Protein AF-A0A7G9G385-F1 (afdb_monomer_lite)

Foldseek 3Di:
DDDDDDDDDDDDDDDPPDPPPPPPPDDDLPPQQDPLEGHQPDALPDPVVLVDFQLVLLVSLEDDPVNLVVRDLLNLLRSLLRNLLLLLCQQFQHNVLSVVLSCVRYPSLVSLLVDLCSLVSLLVVLLPQDQDQDDDPLDLSNVSNLSSQSSNQVSLVVHDDDPVSVVVSVVSQVVSVVVVCSRCLQVPNDRSHDRPDDDDPPADWDKDWAAWPQRATAIWIFGPDKDHPNRQSSLASSCCSSQVQKDFPETFIPQEFFQCCLIPNVDSPHRIYGPDSDVVNNPWAWPFLDPVLQDASWKKKQADPDPSDIGMWGQHDCPPNWTWTFGRGRRGGGIIHTPSNDSSDPDSVRMIIID

Structure (mmCIF, N/CA/C/O backbone):
data_AF-A0A7G9G385-F1
#
_entry.id   AF-A0A7G9G385-F1
#
loop_
_atom_site.group_PDB
_atom_site.id
_atom_site.type_symbol
_atom_site.label_atom_id
_atom_site.label_alt_id
_atom_site.label_comp_id
_atom_site.label_asym_id
_atom_site.label_entity_id
_atom_site.label_seq_id
_atom_site.pdbx_PDB_ins_code
_atom_site.Cartn_x
_atom_site.Cartn_y
_atom_site.Cartn_z
_atom_site.occupancy
_atom_site.B_iso_or_equiv
_atom_site.auth_seq_id
_atom_site.auth_comp_id
_atom_site.auth_asym_id
_atom_site.auth_atom_id
_atom_site.pdbx_PDB_model_num
ATOM 1 N N . MET A 1 1 ? -73.800 2.340 -41.076 1.00 34.69 1 MET A N 1
ATOM 2 C CA . MET A 1 1 ? -74.394 0.996 -41.271 1.00 34.69 1 MET A CA 1
ATOM 3 C C . MET A 1 1 ? -73.276 -0.034 -41.313 1.00 34.69 1 MET A C 1
ATOM 5 O O . MET A 1 1 ? -72.240 0.240 -41.896 1.00 34.69 1 MET A O 1
ATOM 9 N N . LYS A 1 2 ? -73.489 -1.158 -40.621 1.00 35.22 2 LYS A N 1
ATOM 10 C CA . LYS A 1 2 ? -72.583 -2.298 -40.391 1.00 35.22 2 LYS A CA 1
ATOM 11 C C . LYS A 1 2 ? -71.785 -2.742 -41.632 1.00 35.22 2 LYS A C 1
ATOM 13 O O . LYS A 1 2 ? -72.394 -2.894 -42.687 1.00 35.22 2 LYS A O 1
ATOM 18 N N . LYS A 1 3 ? -70.519 -3.143 -41.447 1.00 31.09 3 LYS A N 1
ATOM 19 C CA . LYS A 1 3 ? -70.090 -4.564 -41.456 1.00 31.09 3 LYS A CA 1
ATOM 20 C C . LYS A 1 3 ? -68.579 -4.721 -41.204 1.00 31.09 3 LYS A C 1
ATOM 22 O O . LYS A 1 3 ? -67.764 -4.018 -41.785 1.00 31.09 3 LYS A O 1
ATOM 27 N N . SER A 1 4 ? -68.272 -5.666 -40.321 1.00 30.62 4 SER A N 1
ATOM 28 C CA . SER A 1 4 ? -66.960 -6.189 -39.927 1.00 30.62 4 SER A CA 1
ATOM 29 C C . SER A 1 4 ? -66.355 -7.149 -40.963 1.00 30.62 4 SER A C 1
ATOM 31 O O . SER A 1 4 ? -67.125 -7.795 -41.671 1.00 30.62 4 SER A O 1
ATOM 33 N N . ALA A 1 5 ? -65.020 -7.308 -40.955 1.00 30.38 5 ALA A N 1
ATOM 34 C CA . ALA A 1 5 ? -64.229 -8.555 -41.126 1.00 30.38 5 ALA A CA 1
ATOM 35 C C . ALA A 1 5 ? -62.736 -8.169 -41.304 1.00 30.38 5 ALA A C 1
ATOM 37 O O . ALA A 1 5 ? -62.425 -7.374 -42.180 1.00 30.38 5 ALA A O 1
ATOM 38 N N . ALA A 1 6 ? -61.844 -8.460 -40.350 1.00 30.14 6 ALA A N 1
ATOM 39 C CA . ALA A 1 6 ? -61.070 -9.702 -40.141 1.00 30.14 6 ALA A CA 1
ATOM 40 C C . ALA A 1 6 ? -59.641 -9.603 -40.744 1.00 30.14 6 ALA A C 1
ATOM 42 O O . ALA A 1 6 ? -59.486 -9.511 -41.952 1.00 30.14 6 ALA A O 1
ATOM 43 N N . VAL A 1 7 ? -58.633 -9.341 -39.897 1.00 30.02 7 VAL A N 1
ATOM 44 C CA . VAL A 1 7 ? -57.547 -10.256 -39.453 1.00 30.02 7 VAL A CA 1
ATOM 45 C C . VAL A 1 7 ? -56.556 -10.660 -40.554 1.00 30.02 7 VAL A C 1
ATOM 47 O O . VAL A 1 7 ? -56.921 -11.411 -41.442 1.00 30.02 7 VAL A O 1
ATOM 50 N N . PHE A 1 8 ? -55.290 -10.245 -40.405 1.00 29.64 8 PHE A N 1
ATOM 51 C CA . PHE A 1 8 ? -54.092 -11.104 -40.477 1.00 29.64 8 PHE A CA 1
ATOM 52 C C . PHE A 1 8 ? -52.878 -10.284 -40.001 1.00 29.64 8 PHE A C 1
ATOM 54 O O . PHE A 1 8 ? -52.274 -9.545 -40.772 1.00 29.64 8 PHE A O 1
ATOM 61 N N . THR A 1 9 ? -52.536 -10.392 -38.714 1.00 32.78 9 THR A N 1
ATOM 62 C CA . THR A 1 9 ? -51.254 -9.895 -38.192 1.00 32.78 9 THR A CA 1
ATOM 63 C C . THR A 1 9 ? -50.363 -11.101 -37.949 1.00 32.78 9 THR A C 1
ATOM 65 O O . THR A 1 9 ? -50.664 -11.956 -37.118 1.00 32.78 9 THR A O 1
ATOM 68 N N . THR A 1 10 ? -49.296 -11.186 -38.733 1.00 33.41 10 THR A N 1
ATOM 69 C CA . THR A 1 10 ? -48.280 -12.233 -38.690 1.00 33.41 10 THR A CA 1
ATOM 70 C C . THR A 1 10 ? -47.559 -12.218 -37.343 1.00 33.41 10 THR A C 1
ATOM 72 O O . THR A 1 10 ? -46.917 -11.234 -36.983 1.00 33.41 10 THR A O 1
ATOM 75 N N . ILE A 1 11 ? -47.668 -13.323 -36.607 1.00 30.94 11 ILE A N 1
ATOM 76 C CA . ILE A 1 11 ? -46.902 -13.604 -35.392 1.00 30.94 11 ILE A CA 1
ATOM 77 C C . ILE A 1 11 ? -45.491 -14.013 -35.831 1.00 30.94 11 ILE A C 1
ATOM 79 O O . ILE A 1 11 ? -45.313 -15.079 -36.417 1.00 30.94 11 ILE A O 1
ATOM 83 N N . ILE A 1 12 ? -44.491 -13.170 -35.565 1.00 35.84 12 ILE A N 1
ATOM 84 C CA . ILE A 1 12 ? -43.082 -13.571 -35.632 1.00 35.84 12 ILE A CA 1
ATOM 85 C C . ILE A 1 12 ? -42.716 -14.152 -34.267 1.00 35.84 12 ILE A C 1
ATOM 87 O O . ILE A 1 12 ? -42.618 -13.448 -33.266 1.00 35.84 12 ILE A O 1
ATOM 91 N N . LEU A 1 13 ? -42.566 -15.472 -34.256 1.00 29.00 13 LEU A N 1
ATOM 92 C CA . LEU A 1 13 ? -42.119 -16.289 -33.140 1.00 29.00 13 LEU A CA 1
ATOM 93 C C . LEU A 1 13 ? -40.591 -16.154 -33.012 1.00 29.00 13 LEU A C 1
ATOM 95 O O . LEU A 1 13 ? -39.845 -16.905 -33.635 1.00 29.00 13 LEU A O 1
ATOM 99 N N . SER A 1 14 ? -40.104 -15.185 -32.239 1.00 37.06 14 SER A N 1
ATOM 100 C CA . SER A 1 14 ? -38.699 -15.164 -31.817 1.00 37.06 14 SER A CA 1
ATOM 101 C C . SER A 1 14 ? -38.548 -16.022 -30.562 1.00 37.06 14 SER A C 1
ATOM 103 O O . SER A 1 14 ? -39.017 -15.644 -29.488 1.00 37.06 14 SER A O 1
ATOM 105 N N . LEU A 1 15 ? -37.911 -17.186 -30.724 1.00 29.67 15 LEU A N 1
ATOM 106 C CA . LEU A 1 15 ? -37.427 -18.031 -29.638 1.00 29.67 15 LEU A CA 1
ATOM 107 C C . LEU A 1 15 ? -36.553 -17.205 -28.683 1.00 29.67 15 LEU A C 1
ATOM 109 O O . LEU A 1 15 ? -35.397 -16.915 -28.982 1.00 29.67 15 LEU A O 1
ATOM 113 N N . VAL A 1 16 ? -37.093 -16.876 -27.513 1.00 34.78 16 VAL A N 1
ATOM 114 C CA . VAL A 1 16 ? -36.288 -16.581 -26.330 1.00 34.78 16 VAL A CA 1
ATOM 115 C C . VAL A 1 16 ? -35.945 -17.938 -25.729 1.00 34.78 16 VAL A C 1
ATOM 117 O O . VAL A 1 16 ? -36.778 -18.574 -25.086 1.00 34.78 16 VAL A O 1
ATOM 120 N N . LEU A 1 17 ? -34.734 -18.424 -26.003 1.00 36.38 17 LEU A N 1
ATOM 121 C CA . LEU A 1 17 ? -34.141 -19.492 -25.209 1.00 36.38 17 LEU A CA 1
ATOM 122 C C . LEU A 1 17 ? -33.913 -18.916 -23.812 1.00 36.38 17 LEU A C 1
ATOM 124 O O . LEU A 1 17 ? -32.964 -18.172 -23.575 1.00 36.38 17 LEU A O 1
ATOM 128 N N . GLY A 1 18 ? -34.852 -19.212 -22.917 1.00 29.25 18 GLY A N 1
ATOM 129 C CA . GLY A 1 18 ? -34.702 -18.960 -21.499 1.00 29.25 18 GLY A CA 1
ATOM 130 C C . GLY A 1 18 ? -33.545 -19.796 -20.976 1.00 29.25 18 GLY A C 1
ATOM 131 O O . GLY A 1 18 ? -33.660 -21.012 -20.851 1.00 29.25 18 GLY A O 1
ATOM 132 N N . PHE A 1 19 ? -32.441 -19.139 -20.639 1.00 33.59 19 PHE A N 1
ATOM 133 C CA . PHE A 1 19 ? -31.643 -19.622 -19.529 1.00 33.59 19 PHE A CA 1
ATOM 134 C C . PHE A 1 19 ? -32.498 -19.415 -18.284 1.00 33.59 19 PHE A C 1
ATOM 136 O O . PHE A 1 19 ? -32.783 -18.284 -17.890 1.00 33.59 19 PHE A O 1
ATOM 143 N N . THR A 1 20 ? -32.953 -20.509 -17.684 1.00 32.62 20 THR A N 1
ATOM 144 C CA . THR A 1 20 ? -33.391 -20.495 -16.294 1.00 32.62 20 THR A CA 1
ATOM 145 C C . THR A 1 20 ? -32.159 -20.189 -15.451 1.00 32.62 20 THR A C 1
ATOM 147 O O . THR A 1 20 ? -31.447 -21.095 -15.023 1.00 32.62 20 THR A O 1
ATOM 150 N N . ALA A 1 21 ? -31.879 -18.903 -15.240 1.00 35.97 21 ALA A N 1
ATOM 151 C CA . ALA A 1 21 ? -31.210 -18.492 -14.023 1.00 35.97 21 ALA A CA 1
ATOM 152 C C . ALA A 1 21 ? -32.151 -18.924 -12.898 1.00 35.97 21 ALA A C 1
ATOM 154 O O . ALA A 1 21 ? -33.270 -18.419 -12.785 1.00 35.97 21 ALA A O 1
ATOM 155 N N . SER A 1 22 ? -31.751 -19.948 -12.148 1.00 35.78 22 SER A N 1
ATOM 156 C CA . SER A 1 22 ? -32.441 -20.295 -10.918 1.00 35.78 22 SER A CA 1
ATOM 157 C C . SER A 1 22 ? -32.255 -19.112 -9.980 1.00 35.78 22 SER A C 1
ATOM 159 O O . SER A 1 22 ? -31.207 -18.962 -9.360 1.00 35.78 22 SER A O 1
ATOM 161 N N . ALA A 1 23 ? -33.256 -18.236 -9.927 1.00 33.41 23 ALA A N 1
ATOM 162 C CA . ALA A 1 23 ? -33.417 -17.307 -8.831 1.00 33.41 23 ALA A CA 1
ATOM 163 C C . ALA A 1 23 ? -33.710 -18.152 -7.590 1.00 33.41 23 ALA A C 1
ATOM 165 O O . ALA A 1 23 ? -34.861 -18.483 -7.306 1.00 33.41 23 ALA A O 1
ATOM 166 N N . ASN A 1 24 ? -32.657 -18.532 -6.868 1.00 34.03 24 ASN A N 1
ATOM 167 C CA . ASN A 1 24 ? -32.801 -18.912 -5.474 1.00 34.03 24 ASN A CA 1
ATOM 168 C C . ASN A 1 24 ? -33.005 -17.616 -4.687 1.00 34.03 24 ASN A C 1
ATOM 170 O O . ASN A 1 24 ? -32.084 -17.049 -4.113 1.00 34.03 24 ASN A O 1
ATOM 174 N N . GLY A 1 25 ? -34.241 -17.121 -4.708 1.00 40.34 25 GLY A N 1
ATOM 175 C CA . GLY A 1 25 ? -34.718 -16.306 -3.609 1.00 40.34 25 GLY A CA 1
ATOM 176 C C . GLY A 1 25 ? -34.859 -17.224 -2.404 1.00 40.34 25 GLY A C 1
ATOM 177 O O . GLY A 1 25 ? -35.783 -18.033 -2.368 1.00 40.34 25 GLY A O 1
ATOM 178 N N . ASN A 1 26 ? -33.937 -17.122 -1.449 1.00 33.56 26 ASN A N 1
ATOM 179 C CA . ASN A 1 26 ? -34.169 -17.595 -0.093 1.00 33.56 26 ASN A CA 1
ATOM 180 C C . ASN A 1 26 ? -33.341 -16.761 0.897 1.00 33.56 26 ASN A C 1
ATOM 182 O O . ASN A 1 26 ? -32.136 -16.930 1.004 1.00 33.56 26 ASN A O 1
ATOM 186 N N . THR A 1 27 ? -34.035 -15.820 1.541 1.00 34.97 27 THR A N 1
ATOM 187 C CA . THR A 1 27 ? -33.937 -15.461 2.967 1.00 34.97 27 THR A CA 1
ATOM 188 C C . THR A 1 27 ? -32.569 -15.552 3.655 1.00 34.97 27 THR A C 1
ATOM 190 O O . THR A 1 27 ? -32.136 -16.651 3.986 1.00 34.97 27 THR A O 1
ATOM 193 N N . GLY A 1 28 ? -32.011 -14.400 4.042 1.00 35.00 28 GLY A N 1
ATOM 194 C CA . GLY A 1 28 ? -31.076 -14.329 5.166 1.00 35.00 28 GLY A CA 1
ATOM 195 C C . GLY A 1 28 ? -30.126 -13.135 5.136 1.00 35.00 28 GLY A C 1
ATOM 196 O O . GLY A 1 28 ? -28.952 -13.324 4.855 1.00 35.00 28 GLY A O 1
ATOM 197 N N . SER A 1 29 ? -30.569 -11.932 5.532 1.00 42.78 29 SER A N 1
ATOM 198 C CA . SER A 1 29 ? -29.600 -10.927 6.020 1.00 42.78 29 SER A CA 1
ATOM 199 C C . SER A 1 29 ? -28.923 -11.381 7.331 1.00 42.78 29 SER A C 1
ATOM 201 O O . SER A 1 29 ? -27.936 -10.796 7.759 1.00 42.78 29 SER A O 1
ATOM 203 N N . CYS A 1 30 ? -29.406 -12.473 7.941 1.00 42.09 30 CYS A N 1
ATOM 204 C CA . CYS A 1 30 ? -28.892 -13.049 9.183 1.00 42.09 30 CYS A CA 1
ATOM 205 C C . CYS A 1 30 ? -27.811 -14.137 9.016 1.00 42.09 30 CYS A C 1
ATOM 207 O O . CYS A 1 30 ? -27.201 -14.485 10.019 1.00 42.09 30 CYS A O 1
ATOM 209 N N . ASP A 1 31 ? -27.552 -14.672 7.814 1.00 57.66 31 ASP A N 1
ATOM 210 C CA . ASP A 1 31 ? -26.610 -15.803 7.646 1.00 57.66 31 ASP A CA 1
ATOM 211 C C . ASP A 1 31 ? -25.142 -15.362 7.461 1.00 57.66 31 ASP A C 1
ATOM 213 O O . ASP A 1 31 ? -24.236 -16.183 7.571 1.00 57.66 31 ASP A O 1
ATOM 217 N N . GLN A 1 32 ? -24.883 -14.073 7.202 1.00 66.31 32 GLN A N 1
ATOM 218 C CA . GLN A 1 32 ? -23.522 -13.533 7.010 1.00 66.31 32 GLN A CA 1
ATOM 219 C C . GLN A 1 32 ? -22.930 -12.865 8.255 1.00 66.31 32 GLN A C 1
ATOM 221 O O . GLN A 1 32 ? -21.788 -12.407 8.230 1.00 66.31 32 GLN A O 1
ATOM 226 N N . ILE A 1 33 ? -23.695 -12.810 9.344 1.00 69.12 33 ILE A N 1
ATOM 227 C CA . ILE A 1 33 ? -23.240 -12.316 10.641 1.00 69.12 33 ILE A CA 1
ATOM 228 C C . ILE A 1 33 ? -23.216 -13.511 11.592 1.00 69.12 33 ILE A C 1
ATOM 230 O O . ILE A 1 33 ? -24.252 -13.937 12.098 1.00 69.12 33 ILE A O 1
ATOM 234 N N . GLU A 1 34 ? -22.027 -14.051 11.843 1.00 68.31 34 GLU A N 1
ATOM 235 C CA . GLU A 1 34 ? -21.819 -15.152 12.785 1.00 68.31 34 GLU A CA 1
ATOM 236 C C . GLU A 1 34 ? -21.007 -14.644 13.982 1.00 68.31 34 GLU A C 1
ATOM 238 O O . GLU A 1 34 ? -19.961 -14.023 13.808 1.00 68.31 34 GLU A O 1
ATOM 243 N N . ASN A 1 35 ? -21.481 -14.893 15.209 1.00 67.25 35 ASN A N 1
ATOM 244 C CA . ASN A 1 35 ? -20.840 -14.422 16.450 1.00 67.25 35 ASN A CA 1
ATOM 245 C C . ASN A 1 35 ? -20.510 -12.914 16.435 1.00 67.25 35 ASN A C 1
ATOM 247 O O . ASN A 1 35 ? -19.400 -12.517 16.782 1.00 67.25 35 ASN A O 1
ATOM 251 N N . ASP A 1 36 ? -21.463 -12.084 15.995 1.00 74.44 36 ASP A N 1
ATOM 252 C CA . ASP A 1 36 ? -21.309 -10.627 15.862 1.00 74.44 36 ASP A CA 1
ATOM 253 C C . ASP A 1 36 ? -20.175 -10.177 14.920 1.00 74.44 36 ASP A C 1
ATOM 255 O O . ASP A 1 36 ? -19.705 -9.040 14.995 1.00 74.44 36 ASP A O 1
ATOM 259 N N . ARG A 1 37 ? -19.758 -11.043 13.992 1.00 84.31 37 ARG A N 1
ATOM 260 C CA . ARG A 1 37 ? -18.743 -10.757 12.978 1.00 84.31 37 ARG A CA 1
ATOM 261 C C . ARG A 1 37 ? -19.313 -10.975 11.587 1.00 84.31 37 ARG A C 1
ATOM 263 O O . ARG A 1 37 ? -19.889 -12.021 11.299 1.00 84.31 37 ARG A O 1
ATOM 270 N N . TYR A 1 38 ? -19.123 -9.988 10.720 1.00 87.31 38 TYR A N 1
ATOM 271 C CA . TYR A 1 38 ? -19.458 -10.138 9.311 1.00 87.31 38 TYR A CA 1
ATOM 272 C C . TYR A 1 38 ? -18.450 -11.062 8.623 1.00 87.31 38 TYR A C 1
ATOM 274 O O . TYR A 1 38 ? -17.238 -10.870 8.753 1.00 87.31 38 TYR A O 1
ATOM 282 N N . SER A 1 39 ? -18.953 -12.048 7.886 1.00 87.06 39 SER A N 1
ATOM 283 C CA . SER A 1 39 ? -18.150 -12.963 7.082 1.00 87.06 39 SER A CA 1
ATOM 284 C C . SER A 1 39 ? -18.253 -12.582 5.608 1.00 87.06 39 SER A C 1
ATOM 286 O O . SER A 1 39 ? -19.340 -12.598 5.033 1.00 87.06 39 SER A O 1
ATOM 288 N N . TYR A 1 40 ? -17.121 -12.238 4.991 1.00 88.56 40 TYR A N 1
ATOM 289 C CA . TYR A 1 40 ? -17.060 -11.987 3.552 1.00 88.56 40 TYR A CA 1
ATOM 290 C C . TYR A 1 40 ? -17.297 -13.282 2.763 1.00 88.56 40 TYR A C 1
ATOM 292 O O . TYR A 1 40 ? -16.935 -14.368 3.214 1.00 88.56 40 TYR A O 1
ATOM 300 N N . GLU A 1 41 ? -17.883 -13.164 1.570 1.00 84.00 41 GLU A N 1
ATOM 301 C CA . GLU A 1 41 ? -18.260 -14.318 0.737 1.00 84.00 41 GLU A CA 1
ATOM 302 C C . GLU A 1 41 ? -17.065 -15.152 0.261 1.00 84.00 41 GLU A C 1
ATOM 304 O O . GLU A 1 41 ? -17.215 -16.341 -0.018 1.00 84.00 41 GLU A O 1
ATOM 309 N N . VAL A 1 42 ? -15.895 -14.523 0.154 1.00 84.31 42 VAL A N 1
ATOM 310 C CA . VAL A 1 42 ? -14.648 -15.143 -0.293 1.00 84.31 42 VAL A CA 1
ATOM 311 C C . VAL A 1 42 ? -13.571 -14.861 0.745 1.00 84.31 42 VAL A C 1
ATOM 313 O O . VAL A 1 42 ? -13.392 -13.719 1.166 1.00 84.31 42 VAL A O 1
ATOM 316 N N . GLY A 1 43 ? -12.847 -15.899 1.148 1.00 83.75 43 GLY A N 1
ATOM 317 C CA . GLY A 1 43 ? -11.668 -15.814 1.997 1.00 83.75 43 GLY A CA 1
ATOM 318 C C . GLY A 1 43 ? -10.366 -15.833 1.195 1.00 83.75 43 GLY A C 1
ATOM 319 O O . GLY A 1 43 ? -10.282 -16.378 0.096 1.00 83.75 43 GLY A O 1
ATOM 320 N N . ILE A 1 44 ? -9.292 -15.310 1.792 1.00 82.25 44 ILE A N 1
ATOM 321 C CA . ILE A 1 44 ? -7.945 -15.298 1.188 1.00 82.25 44 ILE A CA 1
ATOM 322 C C . ILE A 1 44 ? -7.378 -16.700 0.891 1.00 82.25 44 ILE A C 1
ATOM 324 O O . ILE A 1 44 ? -6.420 -16.829 0.132 1.00 82.25 44 ILE A O 1
ATOM 328 N N . SER A 1 45 ? -7.943 -17.740 1.509 1.00 83.19 45 SER A N 1
ATOM 329 C CA . SER A 1 45 ? -7.569 -19.145 1.321 1.00 83.19 45 SER A CA 1
ATOM 330 C C . SER A 1 45 ? -8.351 -19.856 0.217 1.00 83.19 45 SER A C 1
ATOM 332 O O . SER A 1 45 ? -8.036 -21.007 -0.087 1.00 83.19 45 SER A O 1
ATOM 334 N N . ASP A 1 46 ? -9.375 -19.221 -0.352 1.00 87.19 46 ASP A N 1
ATOM 335 C CA . ASP A 1 46 ? -10.239 -19.862 -1.338 1.00 87.19 46 ASP A CA 1
ATOM 336 C C . ASP A 1 46 ? -9.526 -19.992 -2.686 1.00 87.19 46 ASP A C 1
ATOM 338 O O . ASP A 1 46 ? -8.816 -19.089 -3.127 1.00 87.19 46 ASP A O 1
ATOM 342 N N . GLU A 1 47 ? -9.744 -21.100 -3.398 1.00 86.69 47 GLU A N 1
ATOM 343 C CA . GLU A 1 47 ? -9.139 -21.304 -4.724 1.00 86.69 47 GLU A CA 1
ATOM 344 C C . GLU A 1 47 ? -9.554 -20.206 -5.716 1.00 86.69 47 GLU A C 1
ATOM 346 O O . GLU A 1 47 ? -8.745 -19.761 -6.530 1.00 86.69 47 GLU A O 1
ATOM 351 N N . SER A 1 48 ? -10.791 -19.708 -5.607 1.00 87.81 48 SER A N 1
ATOM 352 C CA . SER A 1 48 ? -11.290 -18.593 -6.417 1.00 87.81 48 SER A CA 1
ATOM 353 C C . SER A 1 48 ? -10.486 -17.309 -6.203 1.00 87.81 48 SER A C 1
ATOM 355 O O . SER A 1 48 ? -10.282 -16.560 -7.158 1.00 87.81 48 SER A O 1
ATOM 357 N N . TRP A 1 49 ? -9.957 -17.078 -4.995 1.00 87.69 49 TRP A N 1
ATOM 358 C CA . TRP A 1 49 ? -9.118 -15.919 -4.691 1.00 87.69 49 TRP A CA 1
ATOM 359 C C . TRP A 1 49 ? -7.837 -15.906 -5.526 1.00 87.69 49 TRP A C 1
ATOM 361 O O . TRP A 1 49 ? -7.340 -14.833 -5.865 1.00 87.69 49 TRP A O 1
ATOM 371 N N . MET A 1 50 ? -7.302 -17.077 -5.888 1.00 86.19 50 MET A N 1
ATOM 372 C CA . MET A 1 50 ? -6.072 -17.199 -6.680 1.00 86.19 50 MET A CA 1
ATOM 373 C C . MET A 1 50 ? -6.257 -16.829 -8.155 1.00 86.19 50 MET A C 1
ATOM 375 O O . MET A 1 50 ? -5.299 -16.385 -8.789 1.00 86.19 50 MET A O 1
ATOM 379 N N . GLU A 1 51 ? -7.475 -16.923 -8.678 1.00 87.25 51 GLU A N 1
ATOM 380 C CA . GLU A 1 51 ? -7.768 -16.658 -10.092 1.00 87.25 51 GLU A CA 1
ATOM 381 C C . GLU A 1 51 ? -8.283 -15.232 -10.350 1.00 87.25 51 GLU A C 1
ATOM 383 O O . GLU A 1 51 ? -8.287 -14.776 -11.493 1.00 87.25 51 GLU A O 1
ATOM 388 N N . MET A 1 52 ? -8.685 -14.509 -9.300 1.00 90.81 52 MET A N 1
ATOM 389 C CA . MET A 1 52 ? -9.212 -13.146 -9.405 1.00 90.81 52 MET A CA 1
ATOM 390 C C . MET A 1 52 ? -8.117 -12.094 -9.611 1.00 90.81 52 MET A C 1
ATOM 392 O O . MET A 1 52 ? -7.086 -12.091 -8.931 1.00 90.81 52 MET A O 1
ATOM 396 N N . THR A 1 53 ? -8.400 -11.128 -10.483 1.00 91.56 53 THR A N 1
ATOM 397 C CA . THR A 1 53 ? -7.680 -9.853 -10.594 1.00 91.56 53 THR A CA 1
ATOM 398 C C . THR A 1 53 ? -7.845 -9.004 -9.331 1.00 91.56 53 THR A C 1
ATOM 400 O O . THR A 1 53 ? -8.751 -9.222 -8.528 1.00 91.56 53 THR A O 1
ATOM 403 N N . TYR A 1 54 ? -7.010 -7.975 -9.159 1.00 91.94 54 TYR A N 1
ATOM 404 C CA . TYR A 1 54 ? -7.133 -7.066 -8.015 1.00 91.94 54 TYR A CA 1
ATOM 405 C C . TYR A 1 54 ? -8.533 -6.429 -7.918 1.00 91.94 54 TYR A C 1
ATOM 407 O O . TYR A 1 54 ? -9.127 -6.395 -6.845 1.00 91.94 54 TYR A O 1
ATOM 415 N N . THR A 1 55 ? -9.090 -5.971 -9.043 1.00 91.31 55 THR A N 1
ATOM 416 C CA . THR A 1 55 ? -10.410 -5.323 -9.070 1.00 91.31 55 THR A CA 1
ATOM 417 C C . THR A 1 55 ? -11.543 -6.290 -8.719 1.00 91.31 55 THR A C 1
ATOM 419 O O . THR A 1 55 ? -12.423 -5.913 -7.953 1.00 91.31 55 THR A O 1
ATOM 422 N N . GLU A 1 56 ? -11.500 -7.535 -9.207 1.00 92.81 56 GLU A N 1
ATOM 423 C CA . GLU A 1 56 ? -12.494 -8.566 -8.858 1.00 92.81 56 GLU A CA 1
ATOM 424 C C . GLU A 1 56 ? -12.448 -8.911 -7.364 1.00 92.81 56 GLU A C 1
ATOM 426 O O . GLU A 1 56 ? -13.491 -9.069 -6.735 1.00 92.81 56 GLU A O 1
ATOM 431 N N . LYS A 1 57 ? -11.251 -8.953 -6.764 1.00 92.88 57 LYS A N 1
ATOM 432 C CA . LYS A 1 57 ? -11.101 -9.163 -5.318 1.00 92.88 57 LYS A CA 1
ATOM 433 C C . LYS A 1 57 ? -11.689 -8.017 -4.494 1.00 92.88 57 LYS A C 1
ATOM 435 O O . LYS A 1 57 ? -12.326 -8.266 -3.476 1.00 92.88 57 LYS A O 1
ATOM 440 N N . VAL A 1 58 ? -11.484 -6.768 -4.919 1.00 93.06 58 VAL A N 1
ATOM 441 C CA . VAL A 1 58 ? -12.091 -5.594 -4.265 1.00 93.06 58 VAL A CA 1
ATOM 442 C C . VAL A 1 58 ? -13.620 -5.644 -4.367 1.00 93.06 58 VAL A C 1
ATOM 444 O O . VAL A 1 58 ? -14.313 -5.355 -3.393 1.00 93.06 58 VAL A O 1
ATOM 447 N N . GLU A 1 59 ? -14.155 -6.046 -5.520 1.00 92.81 59 GLU A N 1
ATOM 448 C CA . GLU A 1 59 ? -15.599 -6.203 -5.720 1.00 92.81 59 GLU A CA 1
ATOM 449 C C . GLU A 1 59 ? -16.183 -7.312 -4.832 1.00 92.81 59 GLU A C 1
ATOM 451 O O . GLU A 1 59 ? -17.189 -7.080 -4.166 1.00 92.81 59 GLU A O 1
ATOM 456 N N . ALA A 1 60 ? -15.509 -8.463 -4.723 1.00 92.25 60 ALA A N 1
ATOM 457 C CA . ALA A 1 60 ? -15.921 -9.577 -3.860 1.00 92.25 60 ALA A CA 1
ATOM 458 C C . ALA A 1 60 ? -15.967 -9.221 -2.359 1.00 92.25 60 ALA A C 1
ATOM 460 O O . ALA A 1 60 ? -16.670 -9.867 -1.587 1.00 92.25 60 ALA A O 1
ATOM 461 N N . TYR A 1 61 ? -15.234 -8.185 -1.943 1.00 93.31 61 TYR A N 1
ATOM 462 C CA . TYR A 1 61 ? -15.234 -7.670 -0.571 1.00 93.31 61 TYR A CA 1
ATOM 463 C C . TYR A 1 61 ? -16.156 -6.454 -0.373 1.00 93.31 61 TYR A C 1
ATOM 465 O O . TYR A 1 61 ? -16.103 -5.790 0.664 1.00 93.31 61 TYR A O 1
ATOM 473 N N . SER A 1 62 ? -17.018 -6.141 -1.343 1.00 93.25 62 SER A N 1
ATOM 474 C CA . SER A 1 62 ? -18.036 -5.102 -1.183 1.00 93.25 62 SER A CA 1
ATOM 475 C C . SER A 1 62 ? -19.271 -5.653 -0.471 1.00 93.25 62 SER A C 1
ATOM 477 O O . SER A 1 62 ? -19.920 -6.578 -0.944 1.00 93.25 62 SER A O 1
ATOM 479 N N . ILE A 1 63 ? -19.637 -5.042 0.654 1.00 94.12 63 ILE A N 1
ATOM 480 C CA . ILE A 1 63 ? -20.844 -5.393 1.420 1.00 94.12 63 ILE A CA 1
ATOM 481 C C . ILE A 1 63 ? -22.079 -4.727 0.788 1.00 94.12 63 ILE A C 1
ATOM 483 O O . ILE A 1 63 ? -22.009 -3.574 0.360 1.00 94.12 63 ILE A O 1
ATOM 487 N N . SER A 1 64 ? -23.224 -5.405 0.707 1.00 94.19 64 SER A N 1
ATOM 488 C CA . SER A 1 64 ? -24.439 -4.763 0.181 1.00 94.19 64 SER A CA 1
ATOM 489 C C . SER A 1 64 ? -24.868 -3.568 1.052 1.00 94.19 64 SER A C 1
ATOM 491 O O . SER A 1 64 ? -24.643 -3.557 2.261 1.00 94.19 64 SER A O 1
ATOM 493 N N . GLN A 1 65 ? -25.498 -2.552 0.449 1.00 93.62 65 GLN A N 1
ATOM 494 C CA . GLN A 1 65 ? -25.918 -1.354 1.192 1.00 93.62 65 GLN A CA 1
ATOM 495 C C . GLN A 1 65 ? -26.925 -1.685 2.306 1.00 93.62 65 GLN A C 1
ATOM 497 O O . GLN A 1 65 ? -26.834 -1.111 3.383 1.00 93.62 65 GLN A O 1
ATOM 502 N N . GLU A 1 66 ? -27.837 -2.632 2.060 1.00 92.50 66 GLU A N 1
ATOM 503 C CA . GLU A 1 66 ? -28.812 -3.109 3.052 1.00 92.50 66 GLU A CA 1
ATOM 504 C C . GLU A 1 66 ? -28.106 -3.681 4.290 1.00 92.50 66 GLU A C 1
ATOM 506 O O . GLU A 1 66 ? -28.407 -3.288 5.411 1.00 92.50 66 GLU A O 1
ATOM 511 N N . ILE A 1 67 ? -27.088 -4.525 4.092 1.00 93.38 67 ILE A N 1
ATOM 512 C CA . ILE A 1 67 ? -26.319 -5.096 5.204 1.00 93.38 67 ILE A CA 1
ATOM 513 C C . ILE A 1 67 ? -25.490 -4.015 5.916 1.00 93.38 67 ILE A C 1
ATOM 515 O O . ILE A 1 67 ? -25.461 -3.984 7.142 1.00 93.38 67 ILE A O 1
ATOM 519 N N . LEU A 1 68 ? -24.835 -3.108 5.178 1.00 93.88 68 LEU A N 1
ATOM 520 C CA . LEU A 1 68 ? -24.034 -2.025 5.771 1.00 93.88 68 LEU A CA 1
ATOM 521 C C . LEU A 1 68 ? -24.845 -1.120 6.706 1.00 93.88 68 LEU A C 1
ATOM 523 O O . LEU A 1 68 ? -24.308 -0.651 7.713 1.00 93.88 68 LEU A O 1
ATOM 527 N N . GLU A 1 69 ? -26.104 -0.852 6.362 1.00 91.06 69 GLU A N 1
ATOM 528 C CA . GLU A 1 69 ? -27.017 -0.038 7.170 1.00 91.06 69 GLU A CA 1
ATOM 529 C C . GLU A 1 69 ? -27.494 -0.782 8.426 1.00 91.06 69 GLU A C 1
ATOM 531 O O . GLU A 1 69 ? -27.634 -0.160 9.480 1.00 91.06 69 GLU A O 1
ATOM 536 N N . ASP A 1 70 ? -27.659 -2.105 8.342 1.00 91.94 70 ASP A N 1
ATOM 537 C CA . ASP A 1 70 ? -28.108 -2.954 9.453 1.00 91.94 70 ASP A CA 1
ATOM 538 C C . ASP A 1 70 ? -26.984 -3.343 10.434 1.00 91.94 70 ASP A C 1
ATOM 540 O O . ASP A 1 70 ? -27.255 -3.680 11.590 1.00 91.94 70 ASP A O 1
ATOM 544 N N . MET A 1 71 ? -25.717 -3.292 10.011 1.00 94.81 71 MET A N 1
ATOM 545 C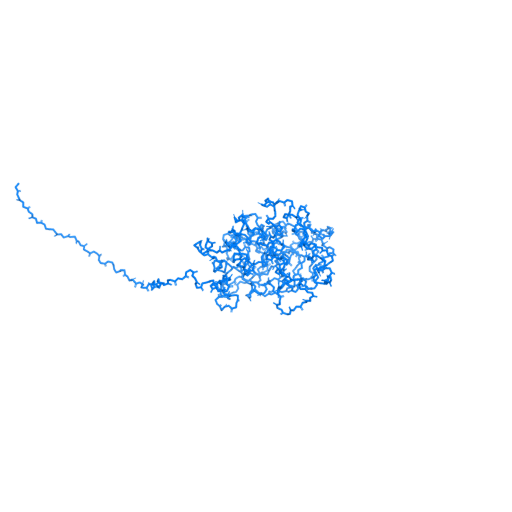 CA . MET A 1 71 ? -24.576 -3.630 10.869 1.00 94.81 71 MET A CA 1
ATOM 546 C C . MET A 1 71 ? -24.462 -2.687 12.074 1.00 94.81 71 MET A C 1
ATOM 548 O O . MET A 1 71 ? -24.614 -1.469 11.960 1.00 94.81 71 MET A O 1
ATOM 552 N N . THR A 1 72 ? -24.071 -3.209 13.235 1.00 95.56 72 THR A N 1
ATOM 553 C CA . THR A 1 72 ? -23.609 -2.372 14.353 1.00 95.56 72 THR A CA 1
ATOM 554 C C . THR A 1 72 ? -22.268 -1.718 14.017 1.00 95.56 72 THR A C 1
ATOM 556 O O . THR A 1 72 ? -21.535 -2.165 13.133 1.00 95.56 72 THR A O 1
ATOM 559 N N . THR A 1 73 ? -21.913 -0.636 14.712 1.00 96.94 73 THR A N 1
ATOM 560 C CA . THR A 1 73 ? -20.634 0.047 14.459 1.00 96.94 73 THR A CA 1
ATOM 561 C C . THR A 1 73 ? -19.454 -0.860 14.818 1.00 96.94 73 THR A C 1
ATOM 563 O O . THR A 1 73 ? -18.441 -0.852 14.127 1.00 96.94 73 THR A O 1
ATOM 566 N N . GLN A 1 74 ? -19.614 -1.723 15.825 1.00 96.00 74 GLN A N 1
ATOM 567 C CA . GLN A 1 74 ? -18.642 -2.749 16.209 1.00 96.00 74 GLN A CA 1
ATOM 568 C C . GLN A 1 74 ? -18.450 -3.790 15.101 1.00 96.00 74 GLN A C 1
ATOM 570 O O . GLN A 1 74 ? -17.315 -4.081 14.724 1.00 96.00 74 GLN A O 1
ATOM 575 N N . GLN A 1 75 ? -19.547 -4.302 14.530 1.00 95.56 75 GLN A N 1
ATOM 576 C CA . GLN A 1 75 ? -19.499 -5.208 13.376 1.00 95.56 75 GLN A CA 1
ATOM 577 C C . GLN A 1 75 ? -18.790 -4.551 12.190 1.00 95.56 75 GLN A C 1
ATOM 579 O O . GLN A 1 75 ? -18.016 -5.200 11.489 1.00 95.56 75 GLN A O 1
ATOM 584 N N . LEU A 1 76 ? -19.021 -3.253 11.982 1.00 96.44 76 LEU A N 1
ATOM 585 C CA . LEU A 1 76 ? -18.409 -2.500 10.896 1.00 96.44 76 LEU A CA 1
ATOM 586 C C . LEU A 1 76 ? -16.905 -2.293 11.100 1.00 96.44 76 LEU A C 1
ATOM 588 O O . LEU A 1 76 ? -16.138 -2.499 10.161 1.00 96.44 76 LEU A O 1
ATOM 592 N N . VAL A 1 77 ? -16.466 -1.960 12.319 1.00 97.44 77 VAL A N 1
ATOM 593 C CA . VAL A 1 77 ? -15.035 -1.903 12.665 1.00 97.44 77 VAL A CA 1
ATOM 594 C C . VAL A 1 77 ? -14.378 -3.261 12.432 1.00 97.44 77 VAL A C 1
ATOM 596 O O . VAL A 1 77 ? -13.328 -3.326 11.796 1.00 97.44 77 VAL A O 1
ATOM 599 N N . GLN A 1 78 ? -15.011 -4.354 12.865 1.00 95.31 78 GLN A N 1
ATOM 600 C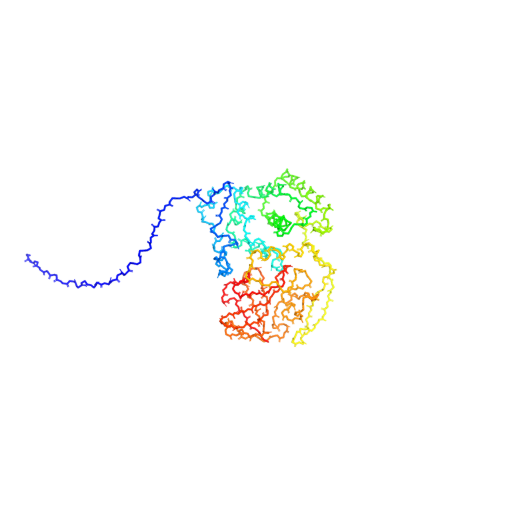 CA . GLN A 1 78 ? -14.488 -5.700 12.637 1.00 95.31 78 GLN A CA 1
ATOM 601 C C . GLN A 1 78 ? -14.370 -6.014 11.137 1.00 95.31 78 GLN A C 1
ATOM 603 O O . GLN A 1 78 ? -13.322 -6.477 10.693 1.00 95.31 78 GLN A O 1
ATOM 608 N N . ALA A 1 79 ? -15.394 -5.689 10.341 1.00 95.62 79 ALA A N 1
ATOM 609 C CA . ALA A 1 79 ? -15.364 -5.876 8.892 1.00 95.62 79 ALA A CA 1
ATOM 610 C C . ALA A 1 79 ? -14.240 -5.069 8.219 1.00 95.62 79 ALA A C 1
ATOM 612 O O . ALA A 1 79 ? -13.582 -5.582 7.313 1.00 95.62 79 ALA A O 1
ATOM 613 N N . VAL A 1 80 ? -13.974 -3.839 8.677 1.00 97.00 80 VAL A N 1
ATOM 614 C CA . VAL A 1 80 ? -12.826 -3.036 8.222 1.00 97.00 80 VAL A CA 1
ATOM 615 C C . VAL A 1 80 ? -11.504 -3.713 8.591 1.00 97.00 80 VAL A C 1
ATOM 617 O O . VAL A 1 80 ? -10.635 -3.844 7.734 1.00 97.00 80 VAL A O 1
ATOM 620 N N . MET A 1 81 ? -11.357 -4.190 9.829 1.00 95.75 81 MET A N 1
ATOM 621 C CA . MET A 1 81 ? -10.131 -4.843 10.319 1.00 95.75 81 MET A CA 1
ATOM 622 C C . MET A 1 81 ? -9.883 -6.246 9.736 1.00 95.75 81 MET A C 1
ATOM 624 O O . MET A 1 81 ? -8.773 -6.784 9.838 1.00 95.75 81 MET A O 1
ATOM 628 N N . ASP A 1 82 ? -10.905 -6.823 9.107 1.00 93.19 82 ASP A N 1
ATOM 629 C CA . ASP A 1 82 ? -10.850 -8.081 8.360 1.00 93.19 82 ASP A CA 1
ATOM 630 C C . ASP A 1 82 ? -10.688 -7.894 6.853 1.00 93.19 82 ASP A C 1
ATOM 632 O O . ASP A 1 82 ? -10.506 -8.873 6.128 1.00 93.19 82 ASP A O 1
ATOM 636 N N . TYR A 1 83 ? -10.714 -6.651 6.372 1.00 94.50 83 TYR A N 1
ATOM 637 C CA . TYR A 1 83 ? -10.493 -6.352 4.968 1.00 94.50 83 TYR A CA 1
ATOM 638 C C . TYR A 1 83 ? -9.049 -6.735 4.571 1.00 94.50 83 TYR A C 1
ATOM 640 O O . TYR A 1 83 ? -8.087 -6.172 5.102 1.00 94.50 83 TYR A O 1
ATOM 648 N N . PRO A 1 84 ? -8.847 -7.679 3.632 1.00 91.75 84 PRO A N 1
ATOM 649 C CA . PRO A 1 84 ? -7.537 -8.277 3.362 1.00 91.75 84 PRO A CA 1
ATOM 650 C C . PRO A 1 84 ? -6.549 -7.279 2.759 1.00 91.75 84 PRO A C 1
ATOM 652 O O . PRO A 1 84 ? -5.340 -7.440 2.898 1.00 91.75 84 PRO A O 1
ATOM 655 N N . PHE A 1 85 ? -7.051 -6.219 2.122 1.00 93.88 85 PHE A N 1
ATOM 656 C CA . PHE A 1 85 ? -6.233 -5.176 1.513 1.00 93.88 85 PHE A CA 1
ATOM 657 C C . PHE A 1 85 ? -5.961 -3.991 2.442 1.00 93.88 85 PHE A C 1
ATOM 659 O O . PHE A 1 85 ? -5.584 -2.928 1.960 1.00 93.88 85 PHE A O 1
ATOM 666 N N . LEU A 1 86 ? -6.085 -4.141 3.768 1.00 93.31 86 LEU A N 1
ATOM 667 C CA . LEU A 1 86 ? -5.526 -3.136 4.686 1.00 93.31 86 LEU A CA 1
ATOM 668 C C . LEU A 1 86 ? -4.014 -2.950 4.490 1.00 93.31 86 LEU A C 1
ATOM 670 O O . LEU A 1 86 ? -3.511 -1.855 4.717 1.00 93.31 86 LEU A O 1
ATOM 674 N N . VAL A 1 87 ? -3.304 -3.963 3.978 1.00 92.88 87 VAL A N 1
ATOM 675 C CA . VAL A 1 87 ? -1.899 -3.813 3.567 1.00 92.88 87 VAL A CA 1
ATOM 676 C C . VAL A 1 87 ? -1.696 -2.725 2.515 1.00 92.88 87 VAL A C 1
ATOM 678 O O . VAL A 1 87 ? -0.638 -2.110 2.475 1.00 92.88 87 VAL A O 1
ATOM 681 N N . ASP A 1 88 ? -2.714 -2.375 1.727 1.00 94.69 88 ASP A N 1
ATOM 682 C CA . ASP A 1 88 ? -2.607 -1.282 0.760 1.00 94.69 88 ASP A CA 1
ATOM 683 C C . ASP A 1 88 ? -2.387 0.084 1.431 1.00 94.69 88 ASP A C 1
ATOM 685 O O . ASP A 1 88 ? -1.901 0.997 0.768 1.00 94.69 88 ASP A O 1
ATOM 689 N N . LEU A 1 89 ? -2.625 0.227 2.744 1.00 90.69 89 LEU A N 1
ATOM 690 C CA . LEU A 1 89 ? -2.230 1.417 3.510 1.00 90.69 89 LEU A CA 1
ATOM 691 C C . LEU A 1 89 ? -0.728 1.730 3.377 1.00 90.69 89 LEU A C 1
ATOM 693 O O . LEU A 1 89 ? -0.335 2.893 3.465 1.00 90.69 89 LEU A O 1
ATOM 697 N N . THR A 1 90 ? 0.108 0.714 3.141 1.00 89.12 90 THR A N 1
ATOM 698 C CA . THR A 1 90 ? 1.577 0.819 3.123 1.00 89.12 90 THR A CA 1
ATOM 699 C C . THR A 1 90 ? 2.193 0.575 1.739 1.00 89.12 90 THR A C 1
ATOM 701 O O . THR A 1 90 ? 3.398 0.761 1.536 1.00 89.12 90 THR A O 1
ATOM 704 N N . LEU A 1 91 ? 1.386 0.217 0.734 1.00 91.81 91 LEU A N 1
ATOM 705 C CA . LEU A 1 91 ? 1.864 -0.053 -0.631 1.00 91.81 91 LEU A CA 1
ATOM 706 C C . LEU A 1 91 ? 1.958 1.197 -1.518 1.00 91.81 91 LEU A C 1
ATOM 708 O O . LEU A 1 91 ? 2.409 1.085 -2.663 1.00 91.81 91 LEU A O 1
ATOM 712 N N . PHE A 1 92 ? 1.588 2.369 -0.991 1.00 89.00 92 PHE A N 1
ATOM 713 C CA . PHE A 1 92 ? 1.595 3.648 -1.704 1.00 89.00 92 PHE A CA 1
ATOM 714 C C . PHE A 1 92 ? 2.810 4.531 -1.377 1.00 89.00 92 PHE A C 1
ATOM 716 O O . PHE A 1 92 ? 3.618 4.175 -0.518 1.00 89.00 92 PHE A O 1
ATOM 723 N N . ASN A 1 93 ? 3.014 5.653 -2.093 1.00 77.38 93 ASN A N 1
ATOM 724 C CA . ASN A 1 93 ? 4.194 6.497 -1.834 1.00 77.38 93 ASN A CA 1
ATOM 725 C C . ASN A 1 93 ? 4.086 7.209 -0.484 1.00 77.38 93 ASN A C 1
ATOM 727 O O . ASN A 1 93 ? 5.112 7.500 0.132 1.00 77.38 93 ASN A O 1
ATOM 731 N N . THR A 1 94 ? 2.861 7.510 -0.053 1.00 79.50 94 THR A N 1
ATOM 732 C CA . THR A 1 94 ? 2.573 8.085 1.260 1.00 79.50 94 THR A CA 1
ATOM 733 C C . THR A 1 94 ? 1.426 7.338 1.937 1.00 79.50 94 THR A C 1
ATOM 735 O O . THR A 1 94 ? 0.626 6.672 1.276 1.00 79.50 94 THR A O 1
ATOM 738 N N . LEU A 1 95 ? 1.346 7.451 3.265 1.00 80.50 95 LEU A N 1
ATOM 739 C CA . LEU A 1 95 ? 0.264 6.846 4.046 1.00 80.50 95 LEU A CA 1
ATOM 740 C C . LEU A 1 95 ? -1.090 7.477 3.714 1.00 80.50 95 LEU A C 1
ATOM 742 O O . LEU A 1 95 ? -2.102 6.786 3.721 1.00 80.50 95 LEU A O 1
ATOM 746 N N . GLU A 1 96 ? -1.117 8.768 3.377 1.00 83.69 96 GLU A N 1
ATOM 747 C CA . GLU A 1 96 ? -2.334 9.462 2.954 1.00 83.69 96 GLU A CA 1
ATOM 748 C C . GLU A 1 96 ? -2.854 8.911 1.617 1.00 83.69 96 GLU A C 1
ATOM 750 O O . GLU A 1 96 ? -4.056 8.696 1.468 1.00 83.69 96 GLU A O 1
ATOM 755 N N . GLU A 1 97 ? -1.959 8.635 0.657 1.00 85.88 97 GLU A N 1
ATOM 756 C CA . GLU A 1 97 ? -2.317 7.956 -0.596 1.00 85.88 97 GLU A CA 1
ATOM 757 C C . GLU A 1 97 ? -2.848 6.541 -0.320 1.00 85.88 97 GLU A C 1
ATOM 759 O O . GLU A 1 97 ? -3.889 6.163 -0.856 1.00 85.88 97 GLU A O 1
ATOM 764 N N . GLY A 1 98 ? -2.183 5.776 0.551 1.00 89.69 98 GLY A N 1
ATOM 765 C CA . GLY A 1 98 ? -2.622 4.430 0.930 1.00 89.69 98 GLY A CA 1
ATOM 766 C C . GLY A 1 98 ? -3.997 4.429 1.602 1.00 89.69 98 GLY A C 1
ATOM 767 O O . GLY A 1 98 ? -4.887 3.680 1.199 1.00 89.69 98 GLY A O 1
ATOM 768 N N . TYR A 1 99 ? -4.215 5.324 2.569 1.00 91.25 99 TYR A N 1
ATOM 769 C CA . TYR A 1 99 ? -5.505 5.499 3.238 1.00 91.25 99 TYR A CA 1
ATOM 770 C C . TYR A 1 99 ? -6.613 5.861 2.257 1.00 91.25 99 TYR A C 1
ATOM 772 O O . TYR A 1 99 ? -7.668 5.228 2.239 1.00 91.25 99 TYR A O 1
ATOM 780 N N . ALA A 1 100 ? -6.373 6.859 1.406 1.00 91.75 100 ALA A N 1
ATOM 781 C CA . ALA A 1 100 ? -7.365 7.298 0.439 1.00 91.75 100 ALA A CA 1
ATOM 782 C C . ALA A 1 100 ? -7.686 6.202 -0.597 1.00 91.75 100 ALA A C 1
ATOM 784 O O . ALA A 1 100 ? -8.838 6.083 -1.021 1.00 91.75 100 ALA A O 1
ATOM 785 N N . HIS A 1 101 ? -6.715 5.354 -0.952 1.00 93.31 101 HIS A N 1
ATOM 786 C CA . HIS A 1 101 ? -6.947 4.184 -1.797 1.00 93.31 101 HIS A CA 1
ATOM 787 C C . HIS A 1 101 ? -7.809 3.131 -1.088 1.00 93.31 101 HIS A C 1
ATOM 789 O O . HIS A 1 101 ? -8.848 2.744 -1.624 1.00 93.31 101 HIS A O 1
ATOM 795 N N . VAL A 1 102 ? -7.462 2.738 0.140 1.00 95.56 102 VAL A N 1
ATOM 796 C CA . VAL A 1 102 ? -8.247 1.769 0.930 1.00 95.56 102 VAL A CA 1
ATOM 797 C C . VAL A 1 102 ? -9.670 2.273 1.173 1.00 95.56 102 VAL A C 1
ATOM 799 O O . VAL A 1 102 ? -10.624 1.519 0.983 1.00 95.56 102 VAL A O 1
ATOM 802 N N . LEU A 1 103 ? -9.841 3.560 1.489 1.00 95.38 103 LEU A N 1
ATOM 803 C CA . LEU A 1 103 ? -11.146 4.212 1.605 1.00 95.38 103 LEU A CA 1
ATOM 804 C C . LEU A 1 103 ? -11.937 4.152 0.289 1.00 95.38 103 LEU A C 1
ATOM 806 O O . LEU A 1 103 ? -13.154 3.969 0.303 1.00 95.38 103 LEU A O 1
ATOM 810 N N . SER A 1 104 ? -11.276 4.262 -0.866 1.00 93.81 104 SER A N 1
ATOM 811 C CA . SER A 1 104 ? -11.938 4.135 -2.171 1.00 93.81 104 SER A CA 1
ATOM 812 C C . SER A 1 104 ? -12.385 2.701 -2.489 1.00 93.81 104 SER A C 1
ATOM 814 O O . SER A 1 104 ? -13.402 2.510 -3.157 1.00 93.81 104 SER A O 1
ATOM 816 N N . CYS A 1 105 ? -11.701 1.691 -1.947 1.00 94.06 105 CYS A N 1
ATOM 817 C CA . CYS A 1 105 ? -11.993 0.279 -2.201 1.00 94.06 105 CYS A CA 1
ATOM 818 C C . CYS A 1 105 ? -12.965 -0.331 -1.176 1.00 94.06 105 CYS A C 1
ATOM 820 O O . CYS A 1 105 ? -13.907 -1.010 -1.568 1.00 94.06 105 CYS A O 1
ATOM 822 N N . SER A 1 106 ? -12.818 -0.028 0.115 1.00 96.75 106 SER A N 1
ATOM 823 C CA . SER A 1 106 ? -13.641 -0.599 1.189 1.00 96.75 106 SER A CA 1
ATOM 824 C C . SER A 1 106 ? -14.897 0.234 1.452 1.00 96.75 106 SER A C 1
ATOM 826 O O . SER A 1 106 ? -14.833 1.345 1.987 1.00 96.75 106 SER A O 1
ATOM 828 N N . ASN A 1 107 ? -16.072 -0.298 1.101 1.00 96.88 107 ASN A N 1
ATOM 829 C CA . ASN A 1 107 ? -17.338 0.353 1.442 1.00 96.88 107 ASN A CA 1
ATOM 830 C C . ASN A 1 107 ? -17.656 0.300 2.941 1.00 96.88 107 ASN A C 1
ATOM 832 O O . ASN A 1 107 ? -18.275 1.237 3.439 1.00 96.88 107 ASN A O 1
ATOM 836 N N . ALA A 1 108 ? -17.148 -0.707 3.656 1.00 97.31 108 ALA A N 1
ATOM 837 C CA . ALA A 1 108 ? -17.207 -0.775 5.110 1.00 97.31 108 ALA A CA 1
ATOM 838 C C . ALA A 1 108 ? -16.484 0.414 5.768 1.00 97.31 108 ALA A C 1
ATOM 840 O O . ALA A 1 108 ? -17.060 1.087 6.621 1.00 97.31 108 ALA A O 1
ATOM 841 N N . LEU A 1 109 ? -15.264 0.745 5.318 1.00 97.69 109 LEU A N 1
ATOM 842 C CA . LEU A 1 109 ? -14.517 1.892 5.854 1.00 97.69 109 LEU A CA 1
ATOM 843 C C . LEU A 1 109 ? -15.213 3.220 5.533 1.00 97.69 109 LEU A C 1
ATOM 845 O O . LEU A 1 109 ? -15.305 4.095 6.392 1.00 97.69 109 LEU A O 1
ATOM 849 N N . ARG A 1 110 ? -15.762 3.362 4.319 1.00 97.25 110 ARG A N 1
ATOM 850 C CA . ARG A 1 110 ? -16.555 4.552 3.965 1.00 97.25 110 ARG A CA 1
ATOM 851 C C . ARG A 1 110 ? -17.786 4.706 4.837 1.00 97.25 110 ARG A C 1
ATOM 853 O O . ARG A 1 110 ? -18.144 5.832 5.159 1.00 97.25 110 ARG A O 1
ATOM 860 N N . GLU A 1 111 ? -18.461 3.611 5.159 1.00 97.56 111 GLU A N 1
ATOM 861 C CA . GLU A 1 111 ? -19.617 3.658 6.044 1.00 97.56 111 GLU A CA 1
ATOM 862 C C . GLU A 1 111 ? -19.194 3.991 7.479 1.00 97.56 111 GLU A C 1
ATOM 864 O O . GLU A 1 111 ? -19.827 4.828 8.118 1.00 97.56 111 GLU A O 1
ATOM 869 N N . LEU A 1 112 ? -18.062 3.455 7.947 1.00 97.38 112 LEU A N 1
ATOM 870 C CA . LEU A 1 112 ? -17.531 3.737 9.280 1.00 97.38 112 LEU A CA 1
ATOM 871 C C . LEU A 1 112 ? -17.219 5.227 9.468 1.00 97.38 112 LEU A C 1
ATOM 873 O O . LEU A 1 112 ? -17.578 5.792 10.497 1.00 97.38 112 LEU A O 1
ATOM 877 N N . GLU A 1 113 ? -16.621 5.886 8.466 1.00 95.62 113 GLU A N 1
ATOM 878 C CA . GLU A 1 113 ? -16.345 7.332 8.516 1.00 95.62 113 GLU A CA 1
ATOM 879 C C . GLU A 1 113 ? -17.608 8.203 8.577 1.00 95.62 113 GLU A C 1
ATOM 881 O O . GLU A 1 113 ? -17.543 9.339 9.047 1.00 95.62 113 GLU A O 1
ATOM 886 N N . LYS A 1 114 ? -18.757 7.706 8.100 1.00 94.62 114 LYS A N 1
ATOM 887 C CA . LYS A 1 114 ? -20.026 8.449 8.165 1.00 94.62 114 LYS A CA 1
ATOM 888 C C . LYS A 1 114 ? -20.700 8.335 9.527 1.00 94.62 114 LYS A C 1
ATOM 890 O O . LYS A 1 114 ? -21.503 9.202 9.876 1.00 94.62 114 LYS A O 1
ATOM 895 N N . ARG A 1 115 ? -20.428 7.262 10.274 1.00 95.38 115 ARG A N 1
ATOM 896 C CA . ARG A 1 115 ? -21.077 6.999 11.559 1.00 95.38 115 ARG A CA 1
ATOM 897 C C . ARG A 1 115 ? -20.542 7.937 12.629 1.00 95.38 115 ARG A C 1
ATOM 899 O O . ARG A 1 115 ? -19.339 8.030 12.854 1.00 95.38 115 ARG A O 1
ATOM 906 N N . THR A 1 116 ? -21.450 8.609 13.335 1.00 93.25 116 THR A N 1
ATOM 907 C CA . THR A 1 116 ? -21.095 9.583 14.379 1.00 93.25 116 THR A CA 1
ATOM 908 C C . THR A 1 116 ? -20.338 8.961 15.553 1.00 93.25 116 THR A C 1
ATOM 910 O O . THR A 1 116 ? -19.566 9.647 16.215 1.00 93.25 116 THR A O 1
ATOM 913 N N . ASP A 1 117 ? -20.559 7.673 15.818 1.00 94.81 117 ASP A N 1
ATOM 914 C CA . ASP A 1 117 ? -19.865 6.864 16.823 1.00 94.81 117 ASP A CA 1
ATOM 915 C C . ASP A 1 117 ? -18.664 6.086 16.251 1.00 94.81 117 ASP A C 1
ATOM 917 O O . ASP A 1 117 ? -17.863 5.567 17.025 1.00 94.81 117 ASP A O 1
ATOM 921 N N . GLY A 1 118 ? -18.477 6.068 14.924 1.00 95.75 118 GLY A N 1
ATOM 922 C CA . GLY A 1 118 ? -17.480 5.245 14.229 1.00 95.75 118 GLY A CA 1
ATOM 923 C C . GLY A 1 118 ? -16.051 5.427 14.736 1.00 95.75 118 GLY A C 1
ATOM 924 O O . GLY A 1 118 ? -15.356 4.450 15.007 1.00 95.75 118 GLY A O 1
ATOM 925 N N . PHE A 1 119 ? -15.626 6.676 14.934 1.00 94.81 119 PHE A N 1
ATOM 926 C CA . PHE A 1 119 ? -14.290 6.980 15.453 1.00 94.81 119 PHE A CA 1
ATOM 927 C C . PHE A 1 119 ? -14.070 6.454 16.875 1.00 94.81 119 PHE A C 1
ATOM 929 O O . PHE A 1 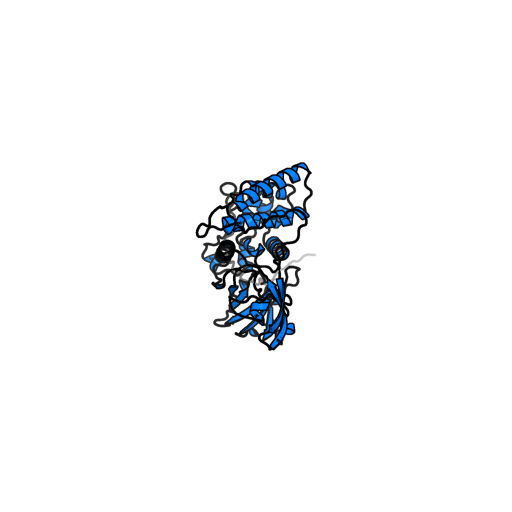119 ? -13.041 5.845 17.156 1.00 94.81 119 PHE A O 1
ATOM 936 N N . MET A 1 120 ? -15.044 6.646 17.769 1.00 93.62 120 MET A N 1
ATOM 937 C CA . MET A 1 120 ? -14.914 6.184 19.153 1.00 93.62 120 MET A CA 1
ATOM 938 C C . MET A 1 120 ? -14.980 4.661 19.249 1.00 93.62 120 MET A C 1
ATOM 940 O O . MET A 1 120 ? -14.246 4.080 20.042 1.00 93.62 120 MET A O 1
ATOM 944 N N . THR A 1 121 ? -15.789 4.003 18.416 1.00 96.38 121 THR A N 1
ATOM 945 C CA . THR A 1 121 ? -15.819 2.536 18.348 1.00 96.38 121 THR A CA 1
ATOM 946 C C . THR A 1 121 ? -14.505 1.961 17.812 1.00 96.38 121 THR A C 1
ATOM 948 O O . THR A 1 121 ? -14.056 0.924 18.293 1.00 96.38 121 THR A O 1
ATOM 951 N N . LEU A 1 122 ? -13.839 2.636 16.865 1.00 96.06 122 LEU A N 1
ATOM 952 C CA . LEU A 1 122 ? -12.500 2.238 16.416 1.00 96.06 122 LEU A CA 1
ATOM 953 C C . LEU A 1 122 ? -11.452 2.388 17.533 1.00 96.06 122 LEU A C 1
ATOM 955 O O . LEU A 1 122 ? -10.594 1.519 17.677 1.00 96.06 122 LEU A O 1
ATOM 959 N N . ILE A 1 123 ? -11.535 3.449 18.344 1.00 94.25 123 ILE A N 1
ATOM 960 C CA . ILE A 1 123 ? -10.665 3.625 19.519 1.00 94.25 123 ILE A CA 1
ATOM 961 C C . ILE A 1 123 ? -10.899 2.512 20.541 1.00 94.25 123 ILE A C 1
ATOM 963 O O . ILE A 1 123 ? -9.930 1.928 21.013 1.00 94.25 123 ILE A O 1
ATOM 967 N N . GLU A 1 124 ? -12.157 2.186 20.849 1.00 95.25 124 GLU A N 1
ATOM 968 C CA . GLU A 1 124 ? -12.503 1.092 21.768 1.00 95.25 124 GLU A CA 1
ATOM 969 C C . GLU A 1 124 ? -11.956 -0.250 21.262 1.00 95.25 124 GLU A C 1
ATOM 971 O O . GLU A 1 124 ? -11.366 -1.019 22.024 1.00 95.25 124 GLU A O 1
ATOM 976 N N . TYR A 1 125 ? -12.081 -0.522 19.961 1.00 96.06 125 TYR A N 1
ATOM 977 C CA . TYR A 1 125 ? -11.479 -1.704 19.351 1.00 96.06 125 TYR A CA 1
ATOM 978 C C . TYR A 1 125 ? -9.953 -1.708 19.527 1.00 96.06 125 TYR A C 1
ATOM 980 O O . TYR A 1 125 ? -9.391 -2.692 20.008 1.00 96.06 125 TYR A O 1
ATOM 988 N N . TYR A 1 126 ? -9.287 -0.597 19.199 1.00 94.50 126 TYR A N 1
ATOM 989 C CA . TYR A 1 126 ? -7.834 -0.435 19.314 1.00 94.50 126 TYR A CA 1
ATOM 990 C C . TYR A 1 126 ? -7.320 -0.566 20.756 1.00 94.50 126 TYR A C 1
ATOM 992 O O . TYR A 1 126 ? -6.303 -1.222 20.997 1.00 94.50 126 TYR A O 1
ATOM 1000 N N . GLU A 1 127 ? -8.035 -0.011 21.734 1.00 94.81 127 GLU A N 1
ATOM 1001 C CA . GLU A 1 127 ? -7.721 -0.148 23.158 1.00 94.81 127 GLU A CA 1
ATOM 1002 C C . GLU A 1 127 ? -7.642 -1.627 23.564 1.00 94.81 127 GLU A C 1
ATOM 1004 O O . GLU A 1 127 ? -6.691 -2.039 24.235 1.00 94.81 127 GLU A O 1
ATOM 1009 N N . ASN A 1 128 ? -8.565 -2.447 23.055 1.00 95.19 128 ASN A N 1
ATOM 1010 C CA . ASN A 1 128 ? -8.641 -3.879 23.338 1.00 95.19 128 ASN A CA 1
ATOM 1011 C C . ASN A 1 128 ? -7.692 -4.751 22.492 1.00 95.19 128 ASN A C 1
ATOM 1013 O O . ASN A 1 128 ? -7.538 -5.939 22.785 1.00 95.19 128 ASN A O 1
ATOM 1017 N N . MET A 1 129 ? -7.021 -4.202 21.473 1.00 94.44 129 MET A N 1
ATOM 1018 C CA . MET A 1 129 ? -6.033 -4.963 20.700 1.00 94.44 129 MET A CA 1
ATOM 1019 C C . MET A 1 129 ? -4.810 -5.291 21.568 1.00 94.44 129 MET A C 1
ATOM 1021 O O . MET A 1 129 ? -4.240 -4.386 22.177 1.00 94.44 129 MET A O 1
ATOM 1025 N N . PRO A 1 130 ? -4.330 -6.542 21.628 1.00 93.62 130 PRO A N 1
ATOM 1026 C CA . PRO A 1 130 ? -3.066 -6.823 22.300 1.00 93.62 130 PRO A CA 1
ATOM 1027 C C . PRO A 1 130 ? -1.916 -6.094 21.591 1.00 93.62 130 PRO A C 1
ATOM 1029 O O . PRO A 1 130 ? -1.969 -5.883 20.382 1.00 93.62 130 PRO A O 1
ATOM 1032 N N . VAL A 1 131 ? -0.865 -5.736 22.333 1.00 91.56 131 VAL A N 1
ATOM 1033 C CA . VAL A 1 131 ? 0.419 -5.310 21.757 1.00 91.56 131 VAL A CA 1
ATOM 1034 C C . VAL A 1 131 ? 1.327 -6.537 21.706 1.00 91.56 131 VAL A C 1
ATOM 1036 O O . VAL A 1 131 ? 1.783 -6.989 22.761 1.00 91.56 131 VAL A O 1
ATOM 1039 N N . PRO A 1 132 ? 1.581 -7.125 20.522 1.00 89.62 132 PRO A N 1
ATOM 1040 C CA . PRO A 1 132 ? 2.525 -8.229 20.407 1.00 89.62 132 PRO A CA 1
ATOM 1041 C C . PRO A 1 132 ? 3.910 -7.834 20.925 1.00 89.62 132 PRO A C 1
ATOM 1043 O O . PRO A 1 132 ? 4.452 -6.806 20.533 1.00 89.62 132 PRO A O 1
ATOM 1046 N N . ILE A 1 133 ? 4.498 -8.661 21.787 1.00 87.31 133 ILE A N 1
ATOM 1047 C CA . ILE A 1 133 ? 5.843 -8.441 22.357 1.00 87.31 133 ILE A CA 1
ATOM 1048 C C . ILE A 1 133 ? 6.906 -9.376 21.765 1.00 87.31 133 ILE A C 1
ATOM 1050 O O . ILE A 1 133 ? 8.066 -9.344 22.168 1.00 87.31 133 ILE A O 1
ATOM 1054 N N . LYS A 1 134 ? 6.512 -10.232 20.820 1.00 86.81 134 LYS A N 1
ATOM 1055 C CA . LYS A 1 134 ? 7.378 -11.143 20.062 1.00 86.81 134 LYS A CA 1
ATOM 1056 C C . LYS A 1 134 ? 6.765 -11.393 18.684 1.00 86.81 134 LYS A C 1
ATOM 1058 O O . LYS A 1 134 ? 5.553 -11.263 18.532 1.00 86.81 134 LYS A O 1
ATOM 1063 N N . GLU A 1 135 ? 7.589 -11.777 17.713 1.00 81.56 135 GLU A N 1
ATOM 1064 C CA . GLU A 1 135 ? 7.087 -12.282 16.432 1.00 81.56 135 GLU A CA 1
ATOM 1065 C C . GLU A 1 135 ? 6.564 -13.713 16.581 1.00 81.56 135 GLU A C 1
ATOM 1067 O O . GLU A 1 135 ? 7.182 -14.548 17.249 1.00 81.56 135 GLU A O 1
ATOM 1072 N N . GLU A 1 136 ? 5.454 -14.003 15.908 1.00 86.69 136 GLU A N 1
ATOM 1073 C CA . GLU A 1 136 ? 4.950 -15.357 15.699 1.00 86.69 136 GLU A CA 1
ATOM 1074 C C . GLU A 1 136 ? 4.802 -15.609 14.193 1.00 86.69 136 GLU A C 1
ATOM 1076 O O . GLU A 1 136 ? 4.455 -14.714 13.422 1.00 86.69 136 GLU A O 1
ATOM 1081 N N . GLU A 1 137 ? 5.137 -16.820 13.746 1.00 84.19 137 GLU A N 1
ATOM 1082 C CA . GLU A 1 137 ? 5.162 -17.150 12.319 1.00 84.19 137 GLU A CA 1
ATOM 1083 C C . GLU A 1 137 ? 3.762 -17.028 11.702 1.00 84.19 137 GLU A C 1
ATOM 1085 O O . GLU A 1 137 ? 2.807 -17.644 12.170 1.00 84.19 137 GLU A O 1
ATOM 1090 N N . GLY A 1 138 ? 3.645 -16.229 10.637 1.00 83.25 138 GLY A N 1
ATOM 1091 C CA . GLY A 1 138 ? 2.378 -15.989 9.940 1.00 83.25 138 GLY A CA 1
ATOM 1092 C C . GLY A 1 138 ? 1.408 -15.047 10.663 1.00 83.25 138 GLY A C 1
ATOM 1093 O O . GLY A 1 138 ? 0.387 -14.687 10.074 1.00 83.25 138 GLY A O 1
ATOM 1094 N N . ASP A 1 139 ? 1.724 -14.617 11.888 1.00 85.88 139 ASP A N 1
ATOM 1095 C CA . ASP A 1 139 ? 0.934 -13.633 12.619 1.00 85.88 139 ASP A CA 1
ATOM 1096 C C . ASP A 1 139 ? 1.185 -12.225 12.067 1.00 85.88 139 ASP A C 1
ATOM 1098 O O . ASP A 1 139 ? 2.328 -11.786 11.916 1.00 85.88 139 ASP A O 1
ATOM 1102 N N . ILE A 1 140 ? 0.088 -11.526 11.785 1.00 86.00 140 ILE A N 1
ATOM 1103 C CA . ILE A 1 140 ? 0.059 -10.145 11.296 1.00 86.00 140 ILE A CA 1
ATOM 1104 C C . ILE A 1 140 ? -0.477 -9.174 12.355 1.00 86.00 140 ILE A C 1
ATOM 1106 O O . ILE A 1 140 ? -0.873 -8.058 12.031 1.00 86.00 140 ILE A O 1
ATOM 1110 N N . SER A 1 141 ? -0.532 -9.569 13.629 1.00 89.00 141 SER A N 1
ATOM 1111 C CA . SER A 1 141 ? -1.073 -8.731 14.708 1.00 89.00 141 SER A CA 1
ATOM 1112 C C . SER A 1 141 ? -0.298 -7.424 14.891 1.00 89.00 141 SER A C 1
ATOM 1114 O O . SER A 1 141 ? -0.912 -6.396 15.169 1.00 89.00 141 SER A O 1
ATOM 1116 N N . ILE A 1 142 ? 1.025 -7.431 14.672 1.00 85.50 142 ILE A N 1
ATOM 1117 C CA . ILE A 1 142 ? 1.861 -6.218 14.735 1.00 85.50 142 ILE A CA 1
ATOM 1118 C C . ILE A 1 142 ? 1.397 -5.223 13.672 1.00 85.50 142 ILE A C 1
ATOM 1120 O O . ILE A 1 142 ? 1.103 -4.070 13.981 1.00 85.50 142 ILE A O 1
ATOM 1124 N N . ILE A 1 143 ? 1.284 -5.675 12.421 1.00 84.94 143 ILE A N 1
ATOM 1125 C CA . ILE A 1 143 ? 0.896 -4.794 11.321 1.00 84.94 143 ILE A CA 1
ATOM 1126 C C . ILE A 1 143 ? -0.597 -4.437 11.363 1.00 84.94 143 ILE A C 1
ATOM 1128 O O . ILE A 1 143 ? -0.954 -3.309 11.043 1.00 84.94 143 ILE A O 1
ATOM 1132 N N . LYS A 1 144 ? -1.475 -5.322 11.858 1.00 90.19 144 LYS A N 1
ATOM 1133 C CA . LYS A 1 144 ? -2.885 -4.989 12.124 1.00 90.19 144 LYS A CA 1
ATOM 1134 C C . LYS A 1 144 ? -3.022 -3.881 13.161 1.00 90.19 144 LYS A C 1
ATOM 1136 O O . LYS A 1 144 ? -3.870 -3.009 12.980 1.00 90.19 144 LYS A O 1
ATOM 1141 N N . LEU A 1 145 ? -2.201 -3.900 14.215 1.00 89.94 145 LEU A N 1
ATOM 1142 C CA . LEU A 1 145 ? -2.129 -2.800 15.174 1.00 89.94 145 LEU A CA 1
ATOM 1143 C C . LEU A 1 145 ? -1.744 -1.513 14.438 1.00 89.94 145 LEU A C 1
ATOM 1145 O O . LEU A 1 145 ? -2.514 -0.563 14.465 1.00 89.94 145 LEU A O 1
ATOM 1149 N N . THR A 1 146 ? -0.659 -1.515 13.657 1.00 86.81 146 THR A N 1
ATOM 1150 C CA . THR A 1 146 ? -0.254 -0.357 12.835 1.00 86.81 146 THR A CA 1
ATOM 1151 C C . THR A 1 146 ? -1.334 0.112 11.846 1.00 86.81 146 THR A C 1
ATOM 1153 O O . THR A 1 146 ? -1.486 1.311 11.626 1.00 86.81 146 THR A O 1
ATOM 1156 N N . PHE A 1 147 ? -2.134 -0.780 11.264 1.00 90.94 147 PHE A N 1
ATOM 1157 C CA . PHE A 1 147 ? -3.246 -0.375 10.401 1.00 90.94 147 PHE A CA 1
ATOM 1158 C C . PHE A 1 147 ? -4.347 0.337 11.182 1.00 90.94 147 PHE A C 1
ATOM 1160 O O . PHE A 1 147 ? -4.776 1.403 10.748 1.00 90.94 147 PHE A O 1
ATOM 1167 N N . ALA A 1 148 ? -4.755 -0.181 12.347 1.00 93.06 148 ALA A N 1
ATOM 1168 C CA . ALA A 1 148 ? -5.725 0.502 13.210 1.00 93.06 148 ALA A CA 1
ATOM 1169 C C . ALA A 1 148 ? -5.247 1.918 13.571 1.00 93.06 148 ALA A C 1
ATOM 1171 O O . ALA A 1 148 ? -6.016 2.874 13.543 1.00 93.06 148 ALA A O 1
ATOM 1172 N N . GLU A 1 149 ? -3.951 2.066 13.818 1.00 88.75 149 GLU A N 1
ATOM 1173 C CA . GLU A 1 149 ? -3.303 3.336 14.125 1.00 88.75 149 GLU A CA 1
ATOM 1174 C C . GLU A 1 149 ? -3.363 4.343 12.977 1.00 88.75 149 GLU A C 1
ATOM 1176 O O . GLU A 1 149 ? -3.721 5.507 13.178 1.00 88.75 149 GLU A O 1
ATOM 1181 N N . ILE A 1 150 ? -3.066 3.884 11.759 1.00 87.62 150 ILE A N 1
ATOM 1182 C CA . ILE A 1 150 ? -3.183 4.693 10.543 1.00 87.62 150 ILE A CA 1
ATOM 1183 C C . ILE A 1 150 ? -4.643 5.109 10.328 1.00 87.62 150 ILE A C 1
ATOM 1185 O O . ILE A 1 150 ? -4.896 6.275 10.018 1.00 87.62 150 ILE A O 1
ATOM 1189 N N . LEU A 1 151 ? -5.603 4.196 10.521 1.00 91.69 151 LEU A N 1
ATOM 1190 C CA . LEU A 1 151 ? -7.031 4.502 10.403 1.00 91.69 151 LEU A CA 1
ATOM 1191 C C . LEU A 1 151 ? -7.452 5.577 11.417 1.00 91.69 151 LEU A C 1
ATOM 1193 O O . LEU A 1 151 ? -8.033 6.588 11.024 1.00 91.69 151 LEU A O 1
ATOM 1197 N N . ILE A 1 152 ? -7.095 5.412 12.696 1.00 90.56 152 ILE A N 1
ATOM 1198 C CA . ILE A 1 152 ? -7.396 6.385 13.756 1.00 90.56 152 ILE A CA 1
ATOM 1199 C C . ILE A 1 152 ? -6.794 7.750 13.414 1.00 90.56 152 ILE A C 1
ATOM 1201 O O . ILE A 1 152 ? -7.498 8.757 13.467 1.00 90.56 152 ILE A O 1
ATOM 1205 N N . SER A 1 153 ? -5.517 7.800 13.024 1.00 85.44 153 SER A N 1
ATOM 1206 C CA . SER A 1 153 ? -4.851 9.058 12.675 1.00 85.44 153 SER A CA 1
ATOM 1207 C C . SER A 1 153 ? -5.539 9.777 11.510 1.00 85.44 153 SER A C 1
ATOM 1209 O O . SER A 1 153 ? -5.704 10.991 11.565 1.00 85.44 153 SER A O 1
ATOM 1211 N N . ASN A 1 154 ? -5.959 9.051 10.471 1.00 85.62 154 ASN A N 1
ATOM 1212 C CA . ASN A 1 154 ? -6.627 9.644 9.307 1.00 85.62 154 ASN A CA 1
ATOM 1213 C C . ASN A 1 154 ? -8.083 10.052 9.592 1.00 85.62 154 ASN A C 1
ATOM 1215 O O . ASN A 1 154 ? -8.583 11.012 9.001 1.00 85.62 154 ASN A O 1
ATOM 1219 N N . MET A 1 155 ? -8.776 9.347 10.490 1.00 88.94 155 MET A N 1
ATOM 1220 C CA . MET A 1 155 ? -10.131 9.713 10.913 1.00 88.94 155 MET A CA 1
ATOM 1221 C C . MET A 1 155 ? -10.140 10.896 11.888 1.00 88.94 155 MET A C 1
ATOM 1223 O O . MET A 1 155 ? -11.092 11.676 11.870 1.00 88.94 155 MET A O 1
ATOM 1227 N N . ALA A 1 156 ? -9.093 11.062 12.705 1.00 86.06 156 ALA A N 1
ATOM 1228 C CA . ALA A 1 156 ? -8.993 12.124 13.710 1.00 86.06 156 ALA A CA 1
ATOM 1229 C C . ALA A 1 156 ? -9.159 13.533 13.110 1.00 86.06 156 ALA A C 1
ATOM 1231 O O . ALA A 1 156 ? -9.814 14.382 13.710 1.00 86.06 156 ALA A O 1
ATOM 1232 N N . ASP A 1 157 ? -8.654 13.759 11.894 1.00 80.19 157 ASP A N 1
ATOM 1233 C CA . ASP A 1 157 ? -8.760 15.047 11.192 1.00 80.19 157 ASP A CA 1
ATOM 1234 C C . ASP A 1 157 ? -10.193 15.389 10.738 1.00 80.19 157 ASP A C 1
ATOM 1236 O O . ASP A 1 157 ? -10.481 16.527 10.358 1.00 80.19 157 ASP A O 1
ATOM 1240 N N . LYS A 1 158 ? -11.105 14.409 10.754 1.00 82.94 158 LYS A N 1
ATOM 1241 C CA . LYS A 1 158 ? -12.480 14.530 10.241 1.00 82.94 158 LYS A CA 1
ATOM 1242 C C . LYS A 1 158 ? -13.534 14.591 11.342 1.00 82.94 158 LYS A C 1
ATOM 1244 O O . LYS A 1 158 ? -14.707 14.818 11.045 1.00 82.94 158 LYS A O 1
ATOM 1249 N N . VAL A 1 159 ? -13.142 14.387 12.596 1.00 86.44 159 VAL A N 1
ATOM 1250 C CA . VAL A 1 159 ? -14.066 14.284 13.728 1.00 86.44 159 VAL A CA 1
ATOM 1251 C C . VAL A 1 159 ? -13.843 15.398 14.738 1.00 86.44 159 VAL A C 1
ATOM 1253 O O . VAL A 1 159 ? -12.745 15.912 14.918 1.00 86.44 159 VAL A O 1
ATOM 1256 N N . THR A 1 160 ? -14.916 15.778 15.426 1.00 86.12 160 THR A N 1
ATOM 1257 C CA . THR A 1 160 ? -14.828 16.639 16.607 1.00 86.12 160 THR A CA 1
ATOM 1258 C C . THR A 1 160 ? -14.985 15.770 17.842 1.00 86.12 160 THR A C 1
ATOM 1260 O O . THR A 1 160 ? -16.016 15.122 18.012 1.00 86.12 160 THR A O 1
ATOM 1263 N N . VAL A 1 161 ? -13.976 15.778 18.707 1.00 84.56 161 VAL A N 1
ATOM 1264 C CA . VAL A 1 161 ? -14.004 15.087 19.999 1.00 84.56 161 VAL A CA 1
ATOM 1265 C C . VAL A 1 161 ? -14.074 16.092 21.142 1.00 84.56 161 VAL A C 1
ATOM 1267 O O . VAL A 1 161 ? -13.574 17.212 21.039 1.00 84.56 161 VAL A O 1
ATOM 1270 N N . SER A 1 162 ? -14.717 15.703 22.241 1.00 86.62 162 SER A N 1
ATOM 1271 C CA . SER A 1 162 ? -14.664 16.463 23.494 1.00 86.62 162 SER A CA 1
ATOM 1272 C C . SER A 1 162 ? -13.276 16.375 24.137 1.00 86.62 162 SER A C 1
ATOM 1274 O O . SER A 1 162 ? -12.548 15.411 23.908 1.00 86.62 162 SER A O 1
ATOM 1276 N N . GLU A 1 163 ? -12.933 17.331 25.006 1.00 87.12 163 GLU A N 1
ATOM 1277 C CA . GLU A 1 163 ? -11.688 17.286 25.796 1.00 87.12 163 GLU A CA 1
ATOM 1278 C C . GLU A 1 163 ? -11.549 15.962 26.560 1.00 87.12 163 GLU A C 1
ATOM 1280 O O . GLU A 1 163 ? -10.493 15.343 26.548 1.00 87.12 163 GLU A O 1
ATOM 1285 N N . LYS A 1 164 ? -12.652 15.465 27.134 1.00 88.38 164 LYS A N 1
ATOM 1286 C CA . LYS A 1 164 ? -12.675 14.176 27.831 1.00 88.38 164 LYS A CA 1
ATOM 1287 C C . LYS A 1 164 ? -12.299 13.006 26.910 1.00 88.38 164 LYS A C 1
ATOM 1289 O O . LYS A 1 164 ? -11.518 12.152 27.312 1.00 88.38 164 LYS A O 1
ATOM 1294 N N . GLN A 1 165 ? -12.855 12.958 25.699 1.00 86.31 165 GLN A N 1
ATOM 1295 C CA . GLN A 1 165 ? -12.543 11.904 24.725 1.00 86.31 165 GLN A CA 1
ATOM 1296 C C . GLN A 1 165 ? -11.095 11.999 24.236 1.00 86.31 165 GLN A C 1
ATOM 1298 O O . GLN A 1 165 ? -10.454 10.974 24.029 1.00 86.31 165 GLN A O 1
ATOM 1303 N N . LEU A 1 166 ? -10.568 13.217 24.078 1.00 86.00 166 LEU A N 1
ATOM 1304 C CA . LEU A 1 166 ? -9.164 13.430 23.738 1.00 86.00 166 LEU A CA 1
ATOM 1305 C C . LEU A 1 166 ? -8.236 12.923 24.852 1.00 86.00 166 LEU A C 1
ATOM 1307 O O . LEU A 1 166 ? -7.275 12.217 24.562 1.00 86.00 166 LEU A O 1
ATOM 1311 N N . ASP A 1 167 ? -8.549 13.217 26.116 1.00 86.50 167 ASP A N 1
ATOM 1312 C CA . ASP A 1 167 ? -7.787 12.721 27.269 1.00 86.50 167 ASP A CA 1
ATOM 1313 C C . ASP A 1 167 ? -7.820 11.187 27.376 1.00 86.50 167 ASP A C 1
ATOM 1315 O O . ASP A 1 167 ? -6.827 10.565 27.755 1.00 86.50 167 ASP A O 1
ATOM 1319 N N . GLU A 1 168 ? -8.963 10.562 27.078 1.00 87.50 168 GLU A N 1
ATOM 1320 C CA . GLU A 1 168 ? -9.098 9.100 27.026 1.00 87.50 168 GLU A CA 1
ATOM 1321 C C . GLU A 1 168 ? -8.250 8.508 25.893 1.00 87.50 168 GLU A C 1
ATOM 1323 O O . GLU A 1 168 ? -7.482 7.577 26.129 1.00 87.50 168 GLU A O 1
ATOM 1328 N N . LEU A 1 169 ? -8.295 9.104 24.700 1.00 85.88 169 LEU A N 1
ATOM 1329 C CA . LEU A 1 169 ? -7.491 8.688 23.552 1.00 85.88 169 LEU A CA 1
ATOM 1330 C C . LEU A 1 169 ? -5.984 8.791 23.822 1.00 85.88 169 LEU A C 1
ATOM 1332 O O . LEU A 1 169 ? -5.250 7.845 23.541 1.00 85.88 169 LEU A O 1
ATOM 1336 N N . ILE A 1 170 ? -5.523 9.902 24.403 1.00 85.94 170 ILE A N 1
ATOM 1337 C CA . ILE A 1 170 ? -4.109 10.088 24.763 1.00 85.94 170 ILE A CA 1
ATOM 1338 C C . ILE A 1 170 ? -3.659 8.995 25.735 1.00 85.94 170 ILE A C 1
ATOM 1340 O O . ILE A 1 170 ? -2.618 8.385 25.517 1.00 85.94 170 ILE A O 1
ATOM 1344 N N . LYS A 1 171 ? -4.468 8.666 26.752 1.00 90.50 171 LYS A N 1
ATOM 1345 C CA . LYS A 1 171 ? -4.139 7.579 27.690 1.00 90.50 171 LYS A CA 1
ATOM 1346 C C . LYS A 1 171 ? -3.999 6.232 26.995 1.00 90.50 171 LYS A C 1
ATOM 1348 O O . LYS A 1 171 ? -3.081 5.487 27.328 1.00 90.50 171 LYS A O 1
ATOM 1353 N N . VAL A 1 172 ? -4.898 5.910 26.063 1.00 90.69 172 VAL A N 1
ATOM 1354 C CA . VAL A 1 172 ? -4.815 4.657 25.300 1.00 90.69 172 VAL A CA 1
ATOM 1355 C C . VAL A 1 172 ? -3.528 4.626 24.473 1.00 90.69 172 VAL A C 1
ATOM 1357 O O . VAL A 1 172 ? -2.834 3.614 24.472 1.00 90.69 172 VAL A O 1
ATOM 1360 N N . ILE A 1 173 ? -3.169 5.728 23.811 1.00 86.69 173 ILE A N 1
ATOM 1361 C CA . ILE A 1 173 ? -1.940 5.821 23.007 1.00 86.69 173 ILE A CA 1
ATOM 1362 C C . ILE A 1 173 ? -0.697 5.675 23.881 1.00 86.69 173 ILE A C 1
ATOM 1364 O O . ILE A 1 173 ? 0.136 4.824 23.582 1.00 86.69 173 ILE A O 1
ATOM 1368 N N . ASP A 1 174 ? -0.608 6.427 24.979 1.00 87.12 174 ASP A N 1
ATOM 1369 C CA . ASP A 1 174 ? 0.532 6.383 25.899 1.00 87.12 174 ASP A CA 1
ATOM 1370 C C . ASP A 1 174 ? 0.732 4.966 26.459 1.00 87.12 174 ASP A C 1
ATOM 1372 O O . ASP A 1 174 ? 1.845 4.445 26.474 1.00 87.12 174 ASP A O 1
ATOM 1376 N N . GLN A 1 175 ? -0.355 4.284 26.841 1.00 90.50 175 GLN A N 1
ATOM 1377 C CA . GLN A 1 175 ? -0.287 2.896 27.310 1.00 90.50 175 GLN A CA 1
ATOM 1378 C C . GLN A 1 175 ? 0.238 1.933 26.240 1.00 90.50 175 GLN A C 1
ATOM 1380 O O . GLN A 1 175 ? 0.980 1.001 26.557 1.00 90.50 175 GLN A O 1
ATOM 1385 N N . LYS A 1 176 ? -0.159 2.121 24.977 1.00 89.88 176 LYS A N 1
ATOM 1386 C CA . LYS A 1 176 ? 0.302 1.286 23.860 1.00 89.88 176 LYS A CA 1
ATOM 1387 C C . LYS A 1 176 ? 1.765 1.566 23.546 1.00 89.88 176 LYS A C 1
ATOM 1389 O O . LYS A 1 176 ? 2.517 0.621 23.325 1.00 89.88 176 LYS A O 1
ATOM 1394 N N . ASP A 1 177 ? 2.177 2.827 23.574 1.00 85.88 177 ASP A N 1
ATOM 1395 C CA . ASP A 1 177 ? 3.565 3.232 23.359 1.00 85.88 177 ASP A CA 1
ATOM 1396 C C . ASP A 1 177 ? 4.487 2.698 24.463 1.00 85.88 177 ASP A C 1
ATOM 1398 O O . ASP A 1 177 ? 5.526 2.113 24.150 1.00 85.88 177 ASP A O 1
ATOM 1402 N N . ASP A 1 178 ? 4.070 2.764 25.731 1.00 87.56 178 ASP A N 1
ATOM 1403 C CA . ASP A 1 178 ? 4.790 2.152 26.855 1.00 87.56 178 ASP A CA 1
ATOM 1404 C C . ASP A 1 178 ? 4.956 0.634 26.666 1.00 87.56 178 ASP A C 1
ATOM 1406 O O . ASP A 1 178 ? 6.028 0.081 26.918 1.00 87.56 178 ASP A O 1
ATOM 1410 N N . GLN A 1 179 ? 3.919 -0.059 26.180 1.00 89.81 179 GLN A N 1
ATOM 1411 C CA . GLN A 1 179 ? 3.989 -1.495 25.886 1.00 89.81 179 GLN A CA 1
ATOM 1412 C C . GLN A 1 179 ? 4.923 -1.798 24.708 1.00 89.81 179 GLN A C 1
ATOM 1414 O O . GLN A 1 179 ? 5.737 -2.720 24.790 1.00 89.81 179 GLN A O 1
ATOM 1419 N N . LYS A 1 180 ? 4.850 -1.017 23.624 1.00 86.75 180 LYS A N 1
ATOM 1420 C CA . LYS A 1 180 ? 5.721 -1.167 22.448 1.00 86.75 180 LYS A CA 1
ATOM 1421 C C . LYS A 1 180 ? 7.182 -0.874 22.766 1.00 86.75 180 LYS A C 1
ATOM 1423 O O . LYS A 1 180 ? 8.059 -1.534 22.211 1.00 86.75 180 LYS A O 1
ATOM 1428 N N . ALA A 1 181 ? 7.456 0.059 23.679 1.00 84.62 181 ALA A N 1
ATOM 1429 C CA . ALA A 1 181 ? 8.809 0.384 24.121 1.00 84.62 181 ALA A CA 1
ATOM 1430 C C . ALA A 1 181 ? 9.525 -0.820 24.764 1.00 84.62 181 ALA A C 1
ATOM 1432 O O . ALA A 1 181 ? 10.751 -0.919 24.692 1.00 84.62 181 ALA A O 1
ATOM 1433 N N . LEU A 1 182 ? 8.772 -1.776 25.327 1.00 87.38 182 LEU A N 1
ATOM 1434 C CA . LEU A 1 182 ? 9.309 -3.045 25.836 1.00 87.38 182 LEU A CA 1
ATOM 1435 C C . LEU A 1 182 ? 9.733 -4.020 24.720 1.00 87.38 182 LEU A C 1
ATOM 1437 O O . LEU A 1 182 ? 10.421 -4.999 25.004 1.00 87.38 182 LEU A O 1
ATOM 1441 N N . ALA A 1 183 ? 9.343 -3.760 23.469 1.00 85.31 183 ALA A N 1
ATOM 1442 C CA . ALA A 1 183 ? 9.605 -4.587 22.293 1.00 85.31 183 ALA A CA 1
ATOM 1443 C C . ALA A 1 183 ? 10.138 -3.742 21.115 1.00 85.31 183 ALA A C 1
ATOM 1445 O O . ALA A 1 183 ? 9.682 -3.863 19.977 1.00 85.31 183 ALA A O 1
ATOM 1446 N N . SER A 1 184 ? 11.126 -2.881 21.383 1.00 77.00 184 SER A N 1
ATOM 1447 C CA . SER A 1 184 ? 11.695 -1.937 20.404 1.00 77.00 184 SER A CA 1
ATOM 1448 C C . SER A 1 184 ? 12.298 -2.592 19.153 1.00 77.00 184 SER A C 1
ATOM 1450 O O . SER A 1 184 ? 12.387 -1.954 18.107 1.00 77.00 184 SER A O 1
ATOM 1452 N N . GLU A 1 185 ? 12.661 -3.875 19.203 1.00 76.00 185 GLU A N 1
ATOM 1453 C CA . GLU A 1 185 ? 13.076 -4.632 18.012 1.00 76.00 185 GLU A CA 1
ATOM 1454 C C . GLU A 1 185 ? 11.923 -4.825 17.004 1.00 76.00 185 GLU A C 1
ATOM 1456 O O . GLU A 1 185 ? 12.155 -4.855 15.791 1.00 76.00 185 GLU A O 1
ATOM 1461 N N . LEU A 1 186 ? 10.680 -4.907 17.495 1.00 78.50 186 LEU A N 1
ATOM 1462 C CA . LEU A 1 186 ? 9.473 -5.108 16.688 1.00 78.50 186 LEU A CA 1
ATOM 1463 C C . LEU A 1 186 ? 8.920 -3.797 16.144 1.00 78.50 186 LEU A C 1
ATOM 1465 O O . LEU A 1 186 ? 8.587 -3.707 14.965 1.00 78.50 186 LEU A O 1
ATOM 1469 N N . TYR A 1 187 ? 8.837 -2.783 17.003 1.00 75.88 187 TYR A N 1
ATOM 1470 C CA . TYR A 1 187 ? 8.177 -1.516 16.680 1.00 75.88 187 TYR A CA 1
ATOM 1471 C C . TYR A 1 187 ? 9.141 -0.409 16.255 1.00 75.88 187 TYR A C 1
ATOM 1473 O O . TYR A 1 187 ? 8.688 0.607 15.731 1.00 75.88 187 TYR A O 1
ATOM 1481 N N . GLY A 1 188 ? 10.447 -0.605 16.451 1.00 69.06 188 GLY A N 1
ATOM 1482 C CA . GLY A 1 188 ? 11.443 0.456 16.377 1.00 69.06 188 GLY A CA 1
ATOM 1483 C C . GLY A 1 188 ? 11.561 1.227 17.695 1.00 69.06 188 GLY A C 1
ATOM 1484 O O . GLY A 1 188 ? 10.894 0.936 18.687 1.00 69.06 188 GLY A O 1
ATOM 1485 N N . THR A 1 189 ? 12.451 2.216 17.715 1.00 57.62 189 THR A N 1
ATOM 1486 C CA . THR A 1 189 ? 12.697 3.080 18.883 1.00 57.62 189 THR A CA 1
ATOM 1487 C C . THR A 1 189 ? 11.848 4.353 18.889 1.00 57.62 189 THR A C 1
ATOM 1489 O O . THR A 1 189 ? 11.977 5.156 19.805 1.00 57.62 189 THR A O 1
ATOM 1492 N N . GLU A 1 190 ? 11.007 4.555 17.875 1.00 53.84 190 GLU A N 1
ATOM 1493 C CA . GLU A 1 190 ? 10.185 5.754 17.691 1.00 53.84 190 GLU A CA 1
ATOM 1494 C C . GLU A 1 190 ? 8.697 5.371 17.702 1.00 53.84 190 GLU A C 1
ATOM 1496 O O . GLU A 1 190 ? 8.322 4.338 17.145 1.00 53.84 190 GLU A O 1
ATOM 1501 N N . SER A 1 191 ? 7.843 6.191 18.327 1.00 48.03 191 SER A N 1
ATOM 1502 C CA . SER A 1 191 ? 6.391 5.956 18.368 1.00 48.03 191 SER A CA 1
ATOM 1503 C C . SER A 1 191 ? 5.776 5.972 16.966 1.00 48.03 191 SER A C 1
ATOM 1505 O O . SER A 1 191 ? 5.945 6.936 16.215 1.00 48.03 191 SER A O 1
ATOM 1507 N N . ASN A 1 192 ? 5.007 4.927 16.644 1.00 48.34 192 ASN A N 1
ATOM 1508 C CA . ASN A 1 192 ? 4.337 4.755 15.347 1.00 48.34 192 ASN A CA 1
ATOM 1509 C C . ASN A 1 192 ? 2.997 5.518 15.242 1.00 48.34 192 ASN A C 1
ATOM 1511 O O . ASN A 1 192 ? 2.528 5.781 14.137 1.00 48.34 192 ASN A O 1
ATOM 1515 N N . LEU A 1 193 ? 2.417 5.935 16.373 1.00 46.28 193 LEU A N 1
ATOM 1516 C CA . LEU A 1 193 ? 1.222 6.777 16.451 1.00 46.28 193 LEU A CA 1
ATOM 1517 C C . LEU A 1 193 ? 1.572 8.162 16.970 1.00 46.28 193 LEU A C 1
ATOM 1519 O O . LEU A 1 193 ? 2.066 8.306 18.085 1.00 46.28 193 LEU A O 1
ATOM 1523 N N . ARG A 1 194 ? 1.225 9.201 16.216 1.00 48.94 194 ARG A N 1
ATOM 1524 C CA . ARG A 1 194 ? 1.189 10.573 16.730 1.00 48.94 194 ARG A CA 1
ATOM 1525 C C . ARG A 1 194 ? -0.080 11.248 16.237 1.00 48.94 194 ARG A C 1
ATOM 1527 O O . ARG A 1 194 ? -0.106 11.810 15.147 1.00 48.94 194 ARG A O 1
ATOM 1534 N N . ILE A 1 195 ? -1.145 11.154 17.031 1.00 36.62 195 ILE A N 1
ATOM 1535 C CA . ILE A 1 195 ? -2.389 11.884 16.767 1.00 36.62 195 ILE A CA 1
ATOM 1536 C C . ILE A 1 195 ? -2.152 13.370 17.051 1.00 36.62 195 ILE A C 1
ATOM 1538 O O . ILE A 1 195 ? -1.535 13.718 18.054 1.00 36.62 195 ILE A O 1
ATOM 1542 N N . ALA A 1 196 ? -2.681 14.217 16.164 1.00 28.25 196 ALA A N 1
ATOM 1543 C CA . ALA A 1 196 ? -2.547 15.675 16.099 1.00 28.25 196 ALA A CA 1
ATOM 1544 C C . ALA A 1 196 ? -1.259 16.193 15.423 1.00 28.25 196 ALA A C 1
ATOM 1546 O O . ALA A 1 196 ? -0.270 16.546 16.062 1.00 28.25 196 ALA A O 1
ATOM 1547 N N . GLY A 1 197 ? -1.318 16.350 14.094 1.00 31.50 197 GLY A N 1
ATOM 1548 C CA . GLY A 1 197 ? -0.561 17.388 13.379 1.00 31.50 197 GLY A CA 1
ATOM 1549 C C . GLY A 1 197 ? 0.967 17.257 13.323 1.00 31.50 197 GLY A C 1
ATOM 1550 O O . GLY A 1 197 ? 1.640 18.229 12.973 1.00 31.50 197 GLY A O 1
ATOM 1551 N N . MET A 1 198 ? 1.538 16.090 13.622 1.00 34.00 198 MET A N 1
ATOM 1552 C CA . MET A 1 198 ? 2.974 15.844 13.484 1.00 34.00 198 MET A CA 1
ATOM 1553 C C . MET A 1 198 ? 3.263 15.049 12.211 1.00 34.00 198 MET A C 1
ATOM 1555 O O . MET A 1 198 ? 2.742 13.962 12.003 1.00 34.00 198 MET A O 1
ATOM 1559 N N . GLN A 1 199 ? 4.104 15.635 11.356 1.00 33.28 199 GLN A N 1
ATOM 1560 C CA . GLN A 1 199 ? 4.623 15.052 10.118 1.00 33.28 199 GLN A CA 1
ATOM 1561 C C . GLN A 1 199 ? 5.011 13.578 10.310 1.00 33.28 199 GLN A C 1
ATOM 1563 O O . GLN A 1 199 ? 5.720 13.265 11.270 1.00 33.28 199 GLN A O 1
ATOM 1568 N N . VAL A 1 200 ? 4.635 12.713 9.356 1.00 38.44 200 VAL A N 1
ATOM 1569 C CA . VAL A 1 200 ? 5.258 11.393 9.159 1.00 38.44 200 VAL A CA 1
ATOM 1570 C C . VAL A 1 200 ? 6.763 11.587 9.316 1.00 38.44 200 VAL A C 1
ATOM 1572 O O . VAL A 1 200 ? 7.332 12.434 8.620 1.00 38.44 200 VAL A O 1
ATOM 1575 N N . TYR A 1 201 ? 7.398 10.885 10.258 1.00 41.91 201 TYR A N 1
ATOM 1576 C CA . TYR A 1 201 ? 8.843 10.976 10.446 1.00 41.91 201 TYR A CA 1
ATOM 1577 C C . TYR A 1 201 ? 9.511 10.688 9.100 1.00 41.91 201 TYR A C 1
ATOM 1579 O O . TYR A 1 201 ? 9.542 9.556 8.618 1.00 41.91 201 TYR A O 1
ATOM 1587 N N . ARG A 1 202 ? 10.002 11.739 8.441 1.00 52.31 202 ARG A N 1
ATOM 1588 C CA . ARG A 1 202 ? 10.830 11.583 7.256 1.00 52.31 202 ARG A CA 1
ATOM 1589 C C . ARG A 1 202 ? 12.194 11.216 7.787 1.00 52.31 202 ARG A C 1
ATOM 1591 O O . ARG A 1 202 ? 12.881 12.086 8.317 1.00 52.31 202 ARG A O 1
ATOM 1598 N N . ALA A 1 203 ? 12.542 9.937 7.656 1.00 64.00 203 ALA A N 1
ATOM 1599 C CA . ALA A 1 203 ? 13.889 9.466 7.919 1.00 64.00 203 ALA A CA 1
ATOM 1600 C C . ALA A 1 203 ? 14.892 10.460 7.327 1.00 64.00 203 ALA A C 1
ATOM 1602 O O . ALA A 1 203 ? 14.706 10.956 6.206 1.00 64.00 203 ALA A O 1
ATOM 1603 N N . GLU A 1 204 ? 15.920 10.791 8.108 1.00 81.81 204 GLU A N 1
ATOM 1604 C CA . GLU A 1 204 ? 16.985 11.662 7.634 1.00 81.81 204 GLU A CA 1
ATOM 1605 C C . GLU A 1 204 ? 17.508 11.131 6.300 1.00 81.81 204 GLU A C 1
ATOM 1607 O O . GLU A 1 204 ? 17.594 9.920 6.083 1.00 81.81 204 GLU A O 1
ATOM 1612 N N . PHE A 1 205 ? 17.827 12.033 5.378 1.00 89.06 205 PHE A N 1
ATOM 1613 C CA . PHE A 1 205 ? 18.276 11.639 4.054 1.00 89.06 205 PHE A CA 1
ATOM 1614 C C . PHE A 1 205 ? 19.399 12.533 3.553 1.00 89.06 205 PHE A C 1
ATOM 1616 O O . PHE A 1 205 ? 19.522 13.707 3.901 1.00 89.06 205 PHE A O 1
ATOM 1623 N N . THR A 1 206 ? 20.198 11.969 2.656 1.00 94.88 206 THR A N 1
ATOM 1624 C CA . THR A 1 206 ? 21.189 12.703 1.869 1.00 94.88 206 THR A CA 1
ATOM 1625 C C . THR A 1 206 ? 20.744 12.772 0.415 1.00 94.88 206 THR A C 1
ATOM 1627 O O . THR A 1 206 ? 20.126 11.843 -0.101 1.00 94.88 206 THR A O 1
ATOM 1630 N N . SER A 1 207 ? 21.026 13.888 -0.257 1.00 96.56 207 SER A N 1
ATOM 1631 C CA . SER A 1 207 ? 20.689 14.073 -1.673 1.00 96.56 207 SER A CA 1
ATOM 1632 C C . SER A 1 207 ? 21.884 13.749 -2.563 1.00 96.56 207 SER A C 1
ATOM 1634 O O . SER A 1 207 ? 23.005 14.162 -2.274 1.00 96.56 207 SER A O 1
ATOM 1636 N N . HIS A 1 208 ? 21.633 13.054 -3.671 1.00 97.12 208 HIS A N 1
ATOM 1637 C CA . HIS A 1 208 ? 22.648 12.627 -4.635 1.00 97.12 208 HIS A CA 1
ATOM 1638 C C . HIS A 1 208 ? 22.181 12.878 -6.069 1.00 97.12 208 HIS A C 1
ATOM 1640 O O . HIS A 1 208 ? 20.996 13.067 -6.348 1.00 97.12 208 HIS A O 1
ATOM 1646 N N . THR A 1 209 ? 23.125 12.850 -7.006 1.00 98.00 209 THR A N 1
ATOM 1647 C CA . THR A 1 209 ? 22.831 12.775 -8.442 1.00 98.00 209 THR A CA 1
ATOM 1648 C C . THR A 1 209 ? 23.444 11.503 -8.995 1.00 98.00 209 THR A C 1
ATOM 1650 O O . THR A 1 209 ? 24.646 11.282 -8.855 1.00 98.00 209 THR A O 1
ATOM 1653 N N . VAL A 1 210 ? 22.623 10.677 -9.637 1.00 98.06 210 VAL A N 1
ATOM 1654 C CA . VAL A 1 210 ? 23.038 9.393 -10.214 1.00 98.06 210 VAL A CA 1
ATOM 1655 C C . VAL A 1 210 ? 22.604 9.295 -11.670 1.00 98.06 210 VAL A C 1
ATOM 1657 O O . VAL A 1 210 ? 21.813 10.102 -12.163 1.00 98.06 210 VAL A O 1
ATOM 1660 N N . LYS A 1 211 ? 23.138 8.305 -12.383 1.00 98.25 211 LYS A N 1
ATOM 1661 C CA . LYS A 1 211 ? 22.719 7.990 -13.747 1.00 98.25 211 LYS A CA 1
ATOM 1662 C C . LYS A 1 211 ? 21.514 7.056 -13.719 1.00 98.25 211 LYS A C 1
ATOM 1664 O O . LYS A 1 211 ? 21.552 6.026 -13.052 1.00 98.25 211 LYS A O 1
ATOM 1669 N N . SER A 1 212 ? 20.474 7.386 -14.480 1.00 98.06 212 SER A N 1
ATOM 1670 C CA . SER A 1 212 ? 19.447 6.415 -14.849 1.00 98.06 212 SER A CA 1
ATOM 1671 C C . SER A 1 212 ? 20.070 5.288 -15.682 1.00 98.06 212 SER A C 1
ATOM 1673 O O . SER A 1 212 ? 21.144 5.444 -16.270 1.00 98.06 212 SER A O 1
ATOM 1675 N N . LEU A 1 213 ? 19.351 4.179 -15.839 1.00 97.75 213 LEU A N 1
ATOM 1676 C CA . LEU A 1 213 ? 19.714 3.075 -16.735 1.00 97.75 213 LEU A CA 1
ATOM 1677 C C . LEU A 1 213 ? 19.796 3.501 -18.216 1.00 97.75 213 LEU A C 1
ATOM 1679 O O . LEU A 1 213 ? 20.276 2.736 -19.050 1.00 97.75 213 LEU A O 1
ATOM 1683 N N . LYS A 1 214 ? 19.346 4.719 -18.554 1.00 97.75 214 LYS A N 1
ATOM 1684 C CA . LYS A 1 214 ? 19.484 5.348 -19.878 1.00 97.75 214 LYS A CA 1
ATOM 1685 C C . LYS A 1 214 ? 20.590 6.406 -19.945 1.00 97.75 214 LYS A C 1
ATOM 1687 O O . LYS A 1 214 ? 20.735 7.071 -20.965 1.00 97.75 214 LYS A O 1
ATOM 1692 N N . GLY A 1 215 ? 21.379 6.575 -18.884 1.00 97.75 215 GLY A N 1
ATOM 1693 C CA . GLY A 1 215 ? 22.515 7.502 -18.847 1.00 97.75 215 GLY A CA 1
ATOM 1694 C C . GLY A 1 215 ? 22.152 8.968 -18.568 1.00 97.75 215 GLY A C 1
ATOM 1695 O O . GLY A 1 215 ? 23.030 9.839 -18.635 1.00 97.75 215 GLY A O 1
ATOM 1696 N N . VAL A 1 216 ? 20.896 9.258 -18.217 1.00 98.06 216 VAL A N 1
ATOM 1697 C CA . VAL A 1 216 ? 20.435 10.606 -17.844 1.00 98.06 216 VAL A CA 1
ATOM 1698 C C . VAL A 1 216 ? 20.746 10.869 -16.371 1.00 98.06 216 VAL A C 1
ATOM 1700 O O . VAL A 1 216 ? 20.591 9.979 -15.542 1.00 98.06 216 VAL A O 1
ATOM 1703 N N . ASN A 1 217 ? 21.208 12.076 -16.033 1.00 98.31 217 ASN A N 1
ATOM 1704 C CA . ASN A 1 217 ? 21.382 12.467 -14.631 1.00 98.31 217 ASN A CA 1
ATOM 1705 C C . ASN A 1 217 ? 20.012 12.677 -13.983 1.00 98.31 217 ASN A C 1
ATOM 1707 O O . ASN A 1 217 ? 19.218 13.471 -14.484 1.00 98.31 217 ASN A O 1
ATOM 1711 N N . VAL A 1 218 ? 19.767 12.011 -12.859 1.00 97.88 218 VAL A N 1
ATOM 1712 C CA . VAL A 1 218 ? 18.551 12.166 -12.058 1.00 97.88 218 VAL A CA 1
ATOM 1713 C C . VAL A 1 218 ? 18.917 12.436 -10.601 1.00 97.88 218 VAL A C 1
ATOM 1715 O O . VAL A 1 218 ? 19.898 11.896 -10.083 1.00 97.88 218 VAL A O 1
ATOM 1718 N N . SER A 1 219 ? 18.135 13.291 -9.945 1.00 97.88 219 SER A N 1
ATOM 1719 C CA . SER A 1 219 ? 18.270 13.567 -8.515 1.00 97.88 219 SER A CA 1
ATOM 1720 C C . SER A 1 219 ? 17.581 12.475 -7.707 1.00 97.88 219 SER A C 1
ATOM 1722 O O . SER A 1 219 ? 16.426 12.139 -7.971 1.00 97.88 219 SER A O 1
ATOM 1724 N N . VAL A 1 220 ? 18.289 11.941 -6.719 1.00 97.06 220 VAL A N 1
ATOM 1725 C CA . VAL A 1 220 ? 17.798 10.892 -5.822 1.00 97.06 220 VAL A CA 1
ATOM 1726 C C . VAL A 1 220 ? 18.105 11.261 -4.379 1.00 97.06 220 VAL A C 1
ATOM 1728 O O . VAL A 1 220 ? 18.998 12.068 -4.112 1.00 97.06 220 VAL A O 1
ATOM 1731 N N . ILE A 1 221 ? 17.380 10.652 -3.451 1.00 95.31 221 ILE A N 1
ATOM 1732 C CA . ILE A 1 221 ? 17.684 10.717 -2.021 1.00 95.31 221 ILE A CA 1
ATOM 1733 C C . ILE A 1 221 ? 18.115 9.337 -1.521 1.00 95.31 221 ILE A C 1
ATOM 1735 O O . ILE A 1 221 ? 17.767 8.321 -2.119 1.00 95.31 221 ILE A O 1
ATOM 1739 N N . HIS A 1 222 ? 18.893 9.312 -0.448 1.00 94.19 222 HIS A N 1
ATOM 1740 C CA . HIS A 1 222 ? 19.299 8.111 0.273 1.00 94.19 222 HIS A CA 1
ATOM 1741 C C . HIS A 1 222 ? 18.925 8.302 1.740 1.00 94.19 222 HIS A C 1
ATOM 1743 O O . HIS A 1 222 ? 19.500 9.170 2.404 1.00 94.19 222 HIS A O 1
ATOM 1749 N N . TYR A 1 223 ? 17.943 7.531 2.202 1.00 88.69 223 TYR A N 1
ATOM 1750 C CA . TYR A 1 223 ? 17.528 7.505 3.600 1.00 88.69 223 TYR A CA 1
ATOM 1751 C C . TYR A 1 223 ? 18.619 6.887 4.475 1.00 88.69 223 TYR A C 1
ATOM 1753 O O . TYR A 1 223 ? 19.307 5.962 4.054 1.00 88.69 223 TYR A O 1
ATOM 1761 N N . LEU A 1 224 ? 18.804 7.426 5.677 1.00 87.00 224 LEU A N 1
ATOM 1762 C CA . LEU A 1 224 ? 19.855 6.999 6.603 1.00 87.00 224 LEU A CA 1
ATOM 1763 C C . LEU A 1 224 ? 19.436 5.820 7.489 1.00 87.00 224 LEU A C 1
ATOM 1765 O O . LEU A 1 224 ? 20.283 5.222 8.150 1.00 87.00 224 LEU A O 1
ATOM 1769 N N . SER A 1 225 ? 18.152 5.472 7.486 1.00 83.44 225 SER A N 1
ATOM 1770 C CA . SER A 1 225 ? 17.591 4.336 8.206 1.00 83.44 225 SER A CA 1
ATOM 1771 C C . SER A 1 225 ? 16.581 3.585 7.343 1.00 83.44 225 SER A C 1
ATOM 1773 O O . SER A 1 225 ? 15.947 4.148 6.449 1.00 83.44 225 SER A O 1
ATOM 1775 N N . ASP A 1 226 ? 16.452 2.294 7.633 1.00 85.06 226 ASP A N 1
ATOM 1776 C CA . ASP A 1 226 ? 15.490 1.383 7.020 1.00 85.06 226 ASP A CA 1
ATOM 1777 C C . ASP A 1 226 ? 14.602 0.773 8.115 1.00 85.06 226 ASP A C 1
ATOM 1779 O O . ASP A 1 226 ? 14.858 0.950 9.308 1.00 85.06 226 ASP A O 1
ATOM 1783 N N . LEU A 1 227 ? 13.590 0.019 7.699 1.00 82.25 227 LEU A N 1
ATOM 1784 C CA . LEU A 1 227 ? 12.737 -0.775 8.579 1.00 82.25 227 LEU A CA 1
ATOM 1785 C C . LEU A 1 227 ? 13.554 -1.808 9.377 1.00 82.25 227 LEU A C 1
ATOM 1787 O O . LEU A 1 227 ? 14.531 -2.379 8.863 1.00 82.25 227 LEU A O 1
ATOM 1791 N N . SER A 1 228 ? 13.111 -2.103 10.603 1.00 81.31 228 SER A N 1
ATOM 1792 C CA . SER A 1 228 ? 13.639 -3.223 11.389 1.00 81.31 228 SER A CA 1
ATOM 1793 C C . SER A 1 228 ? 13.371 -4.555 10.679 1.00 81.31 228 SER A C 1
ATOM 1795 O O . SER A 1 228 ? 12.472 -4.665 9.843 1.00 81.31 228 SER A O 1
ATOM 1797 N N . THR A 1 229 ? 14.137 -5.600 11.001 1.00 84.62 229 THR A N 1
ATOM 1798 C CA . THR A 1 229 ? 13.907 -6.943 10.434 1.00 84.62 229 THR A CA 1
ATOM 1799 C C . THR A 1 229 ? 12.471 -7.412 10.661 1.00 84.62 229 THR A C 1
ATOM 1801 O O . THR A 1 229 ? 11.862 -7.960 9.746 1.00 84.62 229 THR A O 1
ATOM 1804 N N . ALA A 1 230 ? 11.923 -7.137 11.844 1.00 81.31 230 ALA A N 1
ATOM 1805 C CA . ALA A 1 230 ? 10.572 -7.533 12.197 1.00 81.31 230 ALA A CA 1
ATOM 1806 C C . ALA A 1 230 ? 9.514 -6.795 11.364 1.00 81.31 230 ALA A C 1
ATOM 1808 O O . ALA A 1 230 ? 8.656 -7.413 10.737 1.00 81.31 230 ALA A O 1
ATOM 1809 N N . GLN A 1 231 ? 9.642 -5.470 11.237 1.00 82.50 231 GLN A N 1
ATOM 1810 C CA . GLN A 1 231 ? 8.762 -4.670 10.378 1.00 82.50 231 GLN A CA 1
ATOM 1811 C C . GLN A 1 231 ? 8.776 -5.177 8.932 1.00 82.50 231 GLN A C 1
ATOM 1813 O O . GLN A 1 231 ? 7.729 -5.318 8.301 1.00 82.50 231 GLN A O 1
ATOM 1818 N N . LYS A 1 232 ? 9.961 -5.526 8.415 1.00 88.38 232 LYS A N 1
ATOM 1819 C CA . LYS A 1 232 ? 10.086 -6.092 7.069 1.00 88.38 232 LYS A CA 1
ATOM 1820 C C . LYS A 1 232 ? 9.360 -7.424 6.929 1.00 88.38 232 LYS A C 1
ATOM 1822 O O . LYS A 1 232 ? 8.685 -7.644 5.925 1.00 88.38 232 LYS A O 1
ATOM 1827 N N . ASN A 1 233 ? 9.509 -8.310 7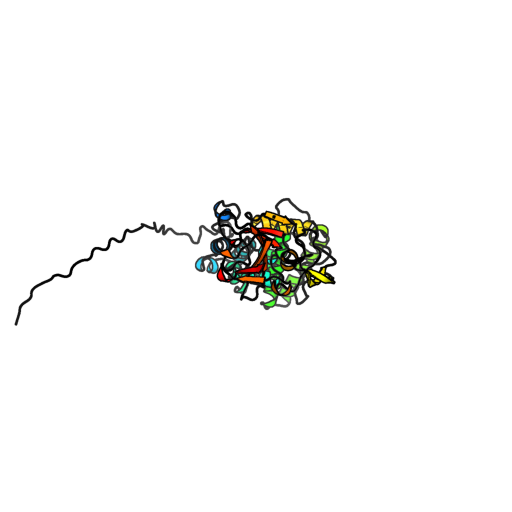.911 1.00 89.06 233 ASN A N 1
ATOM 1828 C CA . ASN A 1 233 ? 8.836 -9.604 7.923 1.00 89.06 233 ASN A CA 1
ATOM 1829 C C . ASN A 1 233 ? 7.313 -9.433 7.932 1.00 89.06 233 ASN A C 1
ATOM 1831 O O . ASN A 1 233 ? 6.634 -10.057 7.120 1.00 89.06 233 ASN A O 1
ATOM 1835 N N . GLN A 1 234 ? 6.794 -8.544 8.778 1.00 87.12 234 GLN A N 1
ATOM 1836 C CA . GLN A 1 234 ? 5.362 -8.273 8.906 1.00 87.12 234 GLN A CA 1
ATOM 1837 C C . GLN A 1 234 ? 4.742 -7.738 7.608 1.00 87.12 234 GLN A C 1
ATOM 1839 O O . GLN A 1 234 ? 3.733 -8.270 7.144 1.00 87.12 234 GLN A O 1
ATOM 1844 N N . GLU A 1 235 ? 5.390 -6.767 6.961 1.00 89.44 235 GLU A N 1
ATOM 1845 C CA . GLU A 1 235 ? 4.965 -6.253 5.650 1.00 89.44 235 GLU A CA 1
ATOM 1846 C C . GLU A 1 235 ? 4.973 -7.350 4.574 1.00 89.44 235 GLU A C 1
ATOM 1848 O O . GLU A 1 235 ? 4.038 -7.470 3.781 1.00 89.44 235 GLU A O 1
ATOM 1853 N N . ASN A 1 236 ? 6.006 -8.199 4.551 1.00 94.31 236 ASN A N 1
ATOM 1854 C CA . ASN A 1 236 ? 6.087 -9.302 3.591 1.00 94.31 236 ASN A CA 1
ATOM 1855 C C . ASN A 1 236 ? 4.980 -10.346 3.809 1.00 94.31 236 ASN A C 1
ATOM 1857 O O . ASN A 1 236 ? 4.424 -10.853 2.831 1.00 94.31 236 ASN A O 1
ATOM 1861 N N . ILE A 1 237 ? 4.676 -10.689 5.066 1.00 93.56 237 ILE A N 1
ATOM 1862 C CA . ILE A 1 237 ? 3.627 -11.657 5.413 1.00 93.56 237 ILE A CA 1
ATOM 1863 C C . ILE A 1 237 ? 2.261 -11.091 5.022 1.00 93.56 237 ILE A C 1
ATOM 1865 O O . ILE A 1 237 ? 1.530 -11.756 4.287 1.00 93.56 237 ILE A O 1
ATOM 1869 N N . ALA A 1 238 ? 1.946 -9.856 5.426 1.00 93.06 238 ALA A N 1
ATOM 1870 C CA . ALA A 1 238 ? 0.685 -9.203 5.073 1.00 93.06 238 ALA A CA 1
ATOM 1871 C C . ALA A 1 238 ? 0.509 -9.082 3.554 1.00 93.06 238 ALA A C 1
ATOM 1873 O O . ALA A 1 238 ? -0.551 -9.416 3.021 1.00 93.06 238 ALA A O 1
ATOM 1874 N N . TYR A 1 239 ? 1.571 -8.699 2.836 1.00 95.25 239 TYR A N 1
ATOM 1875 C CA . TYR A 1 239 ? 1.547 -8.657 1.378 1.00 95.25 239 TYR A CA 1
ATOM 1876 C C . TYR A 1 239 ? 1.286 -10.041 0.773 1.00 95.25 239 TYR A C 1
ATOM 1878 O O . TYR A 1 239 ? 0.456 -10.168 -0.120 1.00 95.25 239 TYR A O 1
ATOM 1886 N N . SER A 1 240 ? 1.952 -11.089 1.266 1.00 94.56 240 SER A N 1
ATOM 1887 C CA . SER A 1 240 ? 1.787 -12.453 0.740 1.00 94.56 240 SER A CA 1
ATOM 1888 C C . SER A 1 240 ? 0.387 -13.016 0.993 1.00 94.56 240 SER A C 1
ATOM 1890 O O . SER A 1 240 ? -0.135 -13.741 0.151 1.00 94.56 240 SER A O 1
ATOM 1892 N N . GLN A 1 241 ? -0.235 -12.669 2.124 1.00 91.94 241 GLN A N 1
ATOM 1893 C CA . GLN A 1 241 ? -1.608 -13.070 2.443 1.00 91.94 241 GLN A CA 1
ATOM 1894 C C . GLN A 1 241 ? -2.635 -12.376 1.532 1.00 91.94 241 GLN A C 1
ATOM 1896 O O . GLN A 1 241 ? -3.553 -13.026 1.034 1.00 91.94 241 GLN A O 1
ATOM 1901 N N . ALA A 1 242 ? -2.469 -11.077 1.262 1.00 92.12 242 ALA A N 1
ATOM 1902 C CA . ALA A 1 242 ? -3.377 -10.321 0.394 1.00 92.12 242 ALA A CA 1
ATOM 1903 C C . ALA A 1 242 ? -3.155 -10.602 -1.109 1.00 92.12 242 ALA A C 1
ATOM 1905 O O . ALA A 1 242 ? -4.104 -10.660 -1.900 1.00 92.12 242 ALA A O 1
ATOM 1906 N N . TYR A 1 243 ? -1.898 -10.829 -1.505 1.00 94.12 243 TYR A N 1
ATOM 1907 C CA . TYR A 1 243 ? -1.453 -11.033 -2.887 1.00 94.12 243 TYR A CA 1
ATOM 1908 C C . TYR A 1 243 ? -0.757 -12.392 -3.083 1.00 94.12 243 TYR A C 1
ATOM 1910 O O . TYR A 1 243 ? 0.400 -12.434 -3.506 1.00 94.12 243 TYR A O 1
ATOM 1918 N N . PRO A 1 244 ? -1.441 -13.523 -2.849 1.00 92.25 244 PRO A N 1
ATOM 1919 C CA . PRO A 1 244 ? -0.814 -14.846 -2.904 1.00 92.25 244 PRO A CA 1
ATOM 1920 C C . PRO A 1 244 ? -0.343 -15.257 -4.311 1.00 92.25 244 PRO A C 1
ATOM 1922 O O . PRO A 1 244 ? 0.502 -16.140 -4.449 1.00 92.25 244 PRO A O 1
ATOM 1925 N N . GLN A 1 245 ? -0.828 -14.599 -5.372 1.00 91.94 245 GLN A N 1
ATOM 1926 C CA . GLN A 1 245 ? -0.320 -14.779 -6.740 1.00 91.94 245 GLN A CA 1
ATOM 1927 C C . GLN A 1 245 ? 1.023 -14.082 -6.992 1.00 91.94 245 GLN A C 1
ATOM 1929 O O . GLN A 1 245 ? 1.700 -14.367 -7.986 1.00 91.94 245 GLN A O 1
ATOM 1934 N N . ALA A 1 246 ? 1.388 -13.109 -6.157 1.00 95.19 246 ALA A N 1
ATOM 1935 C CA . ALA A 1 246 ? 2.609 -12.348 -6.325 1.00 95.19 246 ALA A CA 1
ATOM 1936 C C . ALA A 1 246 ? 3.801 -13.107 -5.732 1.00 95.19 246 ALA A C 1
ATOM 1938 O O . ALA A 1 246 ? 3.723 -13.745 -4.688 1.00 95.19 246 ALA A O 1
ATOM 1939 N N . THR A 1 247 ? 4.951 -13.012 -6.391 1.00 97.19 247 THR A N 1
ATOM 1940 C CA . THR A 1 247 ? 6.213 -13.546 -5.872 1.00 97.19 247 THR A CA 1
ATOM 1941 C C . THR A 1 247 ? 7.052 -12.409 -5.310 1.00 97.19 247 THR A C 1
ATOM 1943 O O . THR A 1 247 ? 7.459 -11.517 -6.058 1.00 97.19 247 THR A O 1
ATOM 1946 N N . ILE A 1 248 ? 7.364 -12.446 -4.015 1.00 98.06 248 ILE A N 1
ATOM 1947 C CA . ILE A 1 248 ? 8.315 -11.509 -3.407 1.00 98.06 248 ILE A CA 1
ATOM 1948 C C . ILE A 1 248 ? 9.724 -11.803 -3.945 1.00 98.06 248 ILE A C 1
ATOM 1950 O O . ILE A 1 248 ? 10.228 -12.919 -3.850 1.00 98.06 248 ILE A O 1
ATOM 1954 N N . LEU A 1 249 ? 10.363 -10.787 -4.525 1.00 98.31 249 LEU A N 1
ATOM 1955 C CA . LEU A 1 249 ? 11.738 -10.835 -5.036 1.00 98.31 249 LEU A CA 1
ATOM 1956 C C . LEU A 1 249 ? 12.734 -10.116 -4.120 1.00 98.31 249 LEU A C 1
ATOM 1958 O O . LEU A 1 249 ? 13.938 -10.348 -4.211 1.00 98.31 249 LEU A O 1
ATOM 1962 N N . GLY A 1 250 ? 12.244 -9.209 -3.280 1.00 97.69 250 GLY A N 1
ATOM 1963 C CA . GLY A 1 250 ? 13.029 -8.469 -2.305 1.00 97.69 250 GLY A CA 1
ATOM 1964 C C . GLY A 1 250 ? 12.143 -8.032 -1.151 1.00 97.69 250 GLY A C 1
ATOM 1965 O O . GLY A 1 250 ? 10.984 -7.682 -1.364 1.00 97.69 250 GLY A O 1
ATOM 1966 N N . THR A 1 251 ? 12.704 -8.071 0.054 1.00 96.19 251 THR A N 1
ATOM 1967 C CA . THR A 1 251 ? 11.999 -7.716 1.289 1.00 96.19 251 THR A CA 1
ATOM 1968 C C . THR A 1 251 ? 11.510 -6.264 1.282 1.00 96.19 251 THR A C 1
ATOM 1970 O O . THR A 1 251 ? 12.054 -5.426 0.552 1.00 96.19 251 THR A O 1
ATOM 1973 N N . ALA A 1 252 ? 10.495 -5.974 2.095 1.00 92.38 252 ALA A N 1
ATOM 1974 C CA . ALA A 1 252 ? 10.048 -4.619 2.388 1.00 92.38 252 ALA A CA 1
ATOM 1975 C C . ALA A 1 252 ? 11.211 -3.714 2.830 1.00 92.38 252 ALA A C 1
ATOM 1977 O O . ALA A 1 252 ? 12.188 -4.157 3.441 1.00 92.38 252 ALA A O 1
ATOM 1978 N N . THR A 1 253 ? 11.141 -2.443 2.447 1.00 91.38 253 THR A N 1
ATOM 1979 C CA . THR A 1 253 ? 12.192 -1.452 2.708 1.00 91.38 253 THR A CA 1
ATOM 1980 C C . THR A 1 253 ? 11.721 -0.051 2.336 1.00 91.38 253 THR A C 1
ATOM 1982 O O . THR A 1 253 ? 10.939 0.124 1.395 1.00 91.38 253 THR A O 1
ATOM 1985 N N . THR A 1 254 ? 12.251 0.955 3.027 1.00 88.00 254 THR A N 1
ATOM 1986 C CA . THR A 1 254 ? 12.074 2.381 2.702 1.00 88.00 254 THR A CA 1
ATOM 1987 C C . THR A 1 254 ? 13.196 2.933 1.814 1.00 88.00 254 THR A C 1
ATOM 1989 O O . THR A 1 254 ? 13.114 4.064 1.340 1.00 88.00 254 THR A O 1
ATOM 1992 N N . MET A 1 255 ? 14.245 2.149 1.543 1.00 90.75 255 MET A N 1
ATOM 1993 C CA . MET A 1 255 ? 15.487 2.643 0.931 1.00 90.75 255 MET A CA 1
ATOM 1994 C C . MET A 1 255 ? 15.352 3.014 -0.550 1.00 90.75 255 MET A C 1
ATOM 1996 O O . MET A 1 255 ? 16.092 3.858 -1.057 1.00 90.75 255 MET A O 1
ATOM 2000 N N . TYR A 1 256 ? 14.418 2.390 -1.266 1.00 95.19 256 TYR A N 1
ATOM 2001 C CA . TYR A 1 256 ? 14.155 2.676 -2.672 1.00 95.19 256 TYR A CA 1
ATOM 2002 C C . TYR A 1 256 ? 12.681 2.475 -3.013 1.00 95.19 256 TYR A C 1
ATOM 2004 O O . TYR A 1 256 ? 11.983 1.672 -2.397 1.00 95.19 256 TYR A O 1
ATOM 2012 N N . ASN A 1 257 ? 12.230 3.176 -4.052 1.00 94.00 257 ASN A N 1
ATOM 2013 C CA . ASN A 1 257 ? 10.863 3.107 -4.554 1.00 94.00 257 ASN A CA 1
ATOM 2014 C C . ASN A 1 257 ? 10.772 2.463 -5.946 1.00 94.00 257 ASN A C 1
ATOM 2016 O O . ASN A 1 257 ? 11.771 2.100 -6.579 1.00 94.00 257 ASN A O 1
ATOM 2020 N N . CYS A 1 258 ? 9.539 2.360 -6.441 1.00 96.06 258 CYS A N 1
ATOM 2021 C CA . CYS A 1 258 ? 9.190 1.797 -7.741 1.00 96.06 258 CYS A CA 1
ATOM 2022 C C . CYS A 1 258 ? 9.942 2.457 -8.909 1.00 96.06 258 CYS A C 1
ATOM 2024 O O . CYS A 1 258 ? 10.503 1.768 -9.767 1.00 96.06 258 CYS A O 1
ATOM 2026 N N . ALA A 1 259 ? 10.042 3.787 -8.891 1.00 95.94 259 ALA A N 1
ATOM 2027 C CA . ALA A 1 259 ? 10.706 4.576 -9.918 1.00 95.94 259 ALA A CA 1
ATOM 2028 C C . ALA A 1 259 ? 12.211 4.298 -9.968 1.00 95.94 259 ALA A C 1
ATOM 2030 O O . ALA A 1 259 ? 12.767 4.037 -11.039 1.00 95.94 259 ALA A O 1
ATOM 2031 N N . SER A 1 260 ? 12.870 4.310 -8.807 1.00 97.38 260 SER A N 1
ATOM 2032 C CA . SER A 1 260 ? 14.300 4.029 -8.709 1.00 97.38 260 SER A CA 1
ATOM 2033 C C . SER A 1 260 ? 14.622 2.597 -9.126 1.00 97.38 260 SER A C 1
ATOM 2035 O O . SER A 1 260 ? 15.547 2.382 -9.912 1.00 97.38 260 SER A O 1
ATOM 2037 N N . TYR A 1 261 ? 13.817 1.619 -8.698 1.00 98.19 261 TYR A N 1
ATOM 2038 C CA . TYR A 1 261 ? 13.976 0.239 -9.153 1.00 98.19 261 TYR A CA 1
ATOM 2039 C C . TYR A 1 261 ? 13.863 0.137 -10.677 1.00 98.19 261 TYR A C 1
ATOM 2041 O O . TYR A 1 261 ? 14.731 -0.429 -11.341 1.00 98.19 261 TYR A O 1
ATOM 2049 N N . ALA A 1 262 ? 12.817 0.728 -11.257 1.00 98.06 262 ALA A N 1
ATOM 2050 C CA . ALA A 1 262 ? 12.549 0.601 -12.682 1.00 98.06 262 ALA A CA 1
ATOM 2051 C C . ALA A 1 262 ? 13.604 1.292 -13.559 1.00 98.06 262 ALA A C 1
ATOM 2053 O O . ALA A 1 262 ? 13.945 0.775 -14.633 1.00 98.06 262 ALA A O 1
ATOM 2054 N N . MET A 1 263 ? 14.121 2.437 -13.101 1.00 98.19 263 MET A N 1
ATOM 2055 C CA . MET A 1 263 ? 14.835 3.390 -13.951 1.00 98.19 263 MET A CA 1
ATOM 2056 C C . MET A 1 263 ? 16.269 3.700 -13.529 1.00 98.19 263 MET A C 1
ATOM 2058 O O . MET A 1 263 ? 17.001 4.234 -14.359 1.00 98.19 263 MET A O 1
ATOM 2062 N N . VAL A 1 264 ? 16.686 3.372 -12.306 1.00 98.00 264 VAL A N 1
ATOM 2063 C CA . VAL A 1 264 ? 18.024 3.685 -11.769 1.00 98.00 264 VAL A CA 1
ATOM 2064 C C . VAL A 1 264 ? 18.798 2.411 -11.448 1.00 98.00 264 VAL A C 1
ATOM 2066 O O . VAL A 1 264 ? 19.852 2.182 -12.034 1.00 98.00 264 VAL A O 1
ATOM 2069 N N . ASN A 1 265 ? 18.284 1.563 -10.554 1.00 97.81 265 ASN A N 1
ATOM 2070 C CA . ASN A 1 265 ? 18.982 0.364 -10.095 1.00 97.81 265 ASN A CA 1
ATOM 2071 C C . ASN A 1 265 ? 17.994 -0.762 -9.746 1.00 97.81 265 ASN A C 1
ATOM 2073 O O . ASN A 1 265 ? 17.262 -0.680 -8.764 1.00 97.81 265 ASN A O 1
ATOM 2077 N N . ARG A 1 266 ? 18.027 -1.850 -10.528 1.00 97.06 266 ARG A N 1
ATOM 2078 C CA . ARG A 1 266 ? 17.149 -3.030 -10.384 1.00 97.06 266 ARG A CA 1
ATOM 2079 C C . ARG A 1 266 ? 17.637 -4.052 -9.342 1.00 97.06 266 ARG A C 1
ATOM 2081 O O . ARG A 1 266 ? 17.205 -5.204 -9.370 1.00 97.06 266 ARG A O 1
ATOM 2088 N N . SER A 1 267 ? 18.562 -3.668 -8.463 1.00 97.31 267 SER A N 1
ATOM 2089 C CA . SER A 1 267 ? 19.048 -4.502 -7.359 1.00 97.31 267 SER A CA 1
ATOM 2090 C C . SER A 1 267 ? 18.140 -4.398 -6.133 1.00 97.31 267 SER A C 1
ATOM 2092 O O . SER A 1 267 ? 17.612 -3.329 -5.839 1.00 97.31 267 SER A O 1
ATOM 2094 N N . THR A 1 268 ? 18.016 -5.486 -5.372 1.00 96.69 268 THR A N 1
ATOM 2095 C CA . THR A 1 268 ? 17.369 -5.483 -4.048 1.00 96.69 268 THR A CA 1
ATOM 2096 C C . THR A 1 268 ? 18.198 -4.758 -2.986 1.00 96.69 268 THR A C 1
ATOM 2098 O O . THR A 1 268 ? 17.662 -4.396 -1.948 1.00 96.69 268 THR A O 1
ATOM 2101 N N . SER A 1 269 ? 19.481 -4.495 -3.256 1.00 96.12 269 SER A N 1
ATOM 2102 C CA . SER A 1 269 ? 20.362 -3.656 -2.429 1.00 96.12 269 SER A CA 1
ATOM 2103 C C . SER A 1 269 ? 20.397 -2.192 -2.894 1.00 96.12 269 SER A C 1
ATOM 2105 O O . SER A 1 269 ? 21.363 -1.481 -2.627 1.00 96.12 269 SER A O 1
ATOM 2107 N N . ASN A 1 270 ? 19.405 -1.747 -3.672 1.00 97.38 270 ASN A N 1
ATOM 2108 C CA . ASN A 1 270 ? 19.287 -0.350 -4.078 1.00 97.38 270 ASN A CA 1
ATOM 2109 C C . ASN A 1 270 ? 19.032 0.539 -2.848 1.00 97.38 270 ASN A C 1
ATOM 2111 O O . ASN A 1 270 ? 18.201 0.217 -2.010 1.00 97.38 270 ASN A O 1
ATOM 2115 N N . ILE A 1 271 ? 19.745 1.660 -2.764 1.00 96.06 271 ILE A N 1
ATOM 2116 C CA . ILE A 1 271 ? 19.666 2.620 -1.651 1.00 96.06 271 ILE A CA 1
ATOM 2117 C C . ILE A 1 271 ? 19.160 3.999 -2.086 1.00 96.06 271 ILE A C 1
ATOM 2119 O O . ILE A 1 271 ? 19.204 4.957 -1.318 1.00 96.06 271 ILE A O 1
ATOM 2123 N N . TYR A 1 272 ? 18.769 4.132 -3.353 1.00 96.62 272 TYR A N 1
ATOM 2124 C CA . TYR A 1 272 ? 18.334 5.397 -3.916 1.00 96.62 272 TYR A CA 1
ATOM 2125 C C . TYR A 1 272 ? 16.824 5.424 -4.063 1.00 96.62 272 TYR A C 1
ATOM 2127 O O . TYR A 1 272 ? 16.232 4.550 -4.694 1.00 96.62 272 TYR A O 1
ATOM 2135 N N . TRP A 1 273 ? 16.218 6.499 -3.590 1.00 94.94 273 TRP A N 1
ATOM 2136 C CA . TRP A 1 273 ? 14.823 6.829 -3.807 1.00 94.94 273 TRP A CA 1
ATOM 2137 C C . TRP A 1 273 ? 14.704 7.944 -4.849 1.00 94.94 273 TRP A C 1
ATOM 2139 O O . TRP A 1 273 ? 15.383 8.972 -4.767 1.00 94.94 273 TRP A O 1
ATOM 2149 N N . LEU A 1 274 ? 13.845 7.745 -5.852 1.00 95.25 274 LEU A N 1
ATOM 2150 C CA . LEU A 1 274 ? 13.671 8.673 -6.970 1.00 95.25 274 LEU A CA 1
ATOM 2151 C C . LEU A 1 274 ? 12.300 9.353 -6.888 1.00 95.25 274 LEU A C 1
ATOM 2153 O O . LEU A 1 274 ? 11.282 8.737 -7.189 1.00 95.25 274 LEU A O 1
ATOM 2157 N N . ASN A 1 275 ? 12.283 10.642 -6.536 1.00 90.62 275 ASN A N 1
ATOM 2158 C CA . ASN A 1 275 ? 11.041 11.416 -6.383 1.00 90.62 275 ASN A CA 1
ATOM 2159 C C . ASN A 1 275 ? 10.326 11.696 -7.712 1.00 90.62 275 ASN A C 1
ATOM 2161 O O . ASN A 1 275 ? 9.111 11.850 -7.743 1.00 90.62 275 ASN A O 1
ATOM 2165 N N . ASN A 1 276 ? 11.066 11.792 -8.821 1.00 91.62 276 ASN A N 1
ATOM 2166 C CA . ASN A 1 276 ? 10.464 12.018 -10.130 1.00 91.62 276 ASN A CA 1
ATOM 2167 C C . ASN A 1 276 ? 10.117 10.682 -10.795 1.00 91.62 276 ASN A C 1
ATOM 2169 O O . ASN A 1 276 ? 10.987 10.006 -11.344 1.00 91.62 276 ASN A O 1
ATOM 2173 N N . LEU A 1 277 ? 8.832 10.336 -10.783 1.00 91.75 277 LEU A N 1
ATOM 2174 C CA . LEU A 1 277 ? 8.326 9.088 -11.352 1.00 91.75 277 LEU A CA 1
ATOM 2175 C C . LEU A 1 277 ? 8.290 9.086 -12.894 1.00 91.75 277 LEU A C 1
ATOM 2177 O O . LEU A 1 277 ? 8.000 8.048 -13.478 1.00 91.75 277 LEU A O 1
ATOM 2181 N N . SER A 1 278 ? 8.564 10.208 -13.573 1.00 94.38 278 SER A N 1
ATOM 2182 C CA . SER A 1 278 ? 8.455 10.322 -15.035 1.00 94.38 278 SER A CA 1
ATOM 2183 C C . SER A 1 278 ? 9.510 9.485 -15.773 1.00 94.38 278 SER A C 1
ATOM 2185 O O . SER A 1 278 ? 10.700 9.825 -15.726 1.00 94.38 278 SER A O 1
ATOM 2187 N N . PRO A 1 279 ? 9.109 8.470 -16.568 1.00 96.81 279 PRO A N 1
ATOM 2188 C CA . PRO A 1 279 ? 10.067 7.703 -17.359 1.00 96.81 279 PRO A CA 1
ATOM 2189 C C . PRO A 1 279 ? 10.786 8.535 -18.416 1.00 96.81 279 PRO A C 1
ATOM 2191 O O . PRO A 1 279 ? 11.981 8.348 -18.645 1.00 96.81 279 PRO A O 1
ATOM 2194 N N . THR A 1 280 ? 10.104 9.520 -19.002 1.00 97.12 280 THR A N 1
ATOM 2195 C CA . THR A 1 280 ? 10.719 10.449 -19.956 1.00 97.12 280 THR A CA 1
ATOM 2196 C C . THR A 1 280 ? 11.826 11.276 -19.304 1.00 97.12 280 THR A C 1
ATOM 2198 O O . THR A 1 280 ? 12.887 11.446 -19.901 1.00 97.12 280 THR A O 1
ATOM 2201 N N . ALA A 1 281 ? 11.628 11.746 -18.066 1.00 96.44 281 ALA A N 1
ATOM 2202 C CA . ALA A 1 281 ? 12.659 12.492 -17.339 1.00 96.44 281 ALA A CA 1
ATOM 2203 C C . ALA A 1 281 ? 13.900 11.632 -17.041 1.00 96.44 281 ALA A C 1
ATOM 2205 O O . ALA A 1 281 ? 15.011 12.152 -16.984 1.00 96.44 281 ALA A O 1
ATOM 2206 N N . ALA A 1 282 ? 13.727 10.314 -16.919 1.00 97.00 282 ALA A N 1
ATOM 2207 C CA . ALA A 1 282 ? 14.819 9.354 -16.785 1.00 97.00 282 ALA A CA 1
ATOM 2208 C C . ALA A 1 282 ? 15.409 8.884 -18.134 1.00 97.00 282 ALA A C 1
ATOM 2210 O O . ALA A 1 282 ? 16.305 8.037 -18.135 1.00 97.00 282 ALA A O 1
ATOM 2211 N N . GLY A 1 283 ? 14.949 9.424 -19.269 1.00 97.50 283 GLY A N 1
ATOM 2212 C CA . GLY A 1 283 ? 15.474 9.136 -20.609 1.00 97.50 283 GLY A CA 1
ATOM 2213 C C . GLY A 1 283 ? 14.786 7.995 -21.362 1.00 97.50 283 GLY A C 1
ATOM 2214 O O . GLY A 1 283 ? 15.312 7.543 -22.378 1.00 97.50 283 GLY A O 1
ATOM 2215 N N . TYR A 1 284 ? 13.640 7.506 -20.887 1.00 97.88 284 TYR A N 1
ATOM 2216 C CA . TYR A 1 284 ? 12.877 6.474 -21.586 1.00 97.88 284 TYR A CA 1
ATOM 2217 C C . TYR A 1 284 ? 11.966 7.068 -22.665 1.00 97.88 284 TYR A C 1
ATOM 2219 O O . TYR A 1 284 ? 11.389 8.144 -22.502 1.00 97.88 284 TYR A O 1
ATOM 2227 N N . THR A 1 285 ? 11.789 6.337 -23.766 1.00 97.81 285 THR A N 1
ATOM 2228 C CA . THR A 1 285 ? 10.911 6.748 -24.871 1.00 97.81 285 THR A CA 1
ATOM 2229 C C . THR A 1 285 ? 9.523 6.146 -24.700 1.00 97.81 285 THR A C 1
ATOM 2231 O O . THR A 1 285 ? 9.388 4.932 -24.550 1.00 97.81 285 THR A O 1
ATOM 2234 N N . ARG A 1 286 ? 8.482 6.982 -24.761 1.00 97.62 286 ARG A N 1
ATOM 2235 C CA . ARG A 1 286 ? 7.083 6.539 -24.692 1.00 97.62 286 ARG A CA 1
ATOM 2236 C C . ARG A 1 286 ? 6.710 5.715 -25.928 1.00 97.62 286 ARG A C 1
ATOM 2238 O O . ARG A 1 286 ? 6.869 6.185 -27.050 1.00 97.62 286 ARG A O 1
ATOM 2245 N N . LEU A 1 287 ? 6.155 4.526 -25.711 1.00 97.06 287 LEU A N 1
ATOM 2246 C CA . LEU A 1 287 ? 5.652 3.629 -26.757 1.00 97.06 287 LEU A CA 1
ATOM 2247 C C . LEU A 1 287 ? 4.139 3.772 -26.983 1.00 97.06 287 LEU A C 1
ATOM 2249 O O . LEU A 1 287 ? 3.668 3.632 -28.106 1.00 97.06 287 LEU A O 1
ATOM 2253 N N . GLY A 1 288 ? 3.373 4.085 -25.933 1.00 95.50 288 GLY A N 1
ATOM 2254 C CA . GLY A 1 288 ? 1.914 4.249 -25.991 1.00 95.50 288 GLY A CA 1
ATOM 2255 C C . GLY A 1 288 ? 1.193 3.425 -24.926 1.00 95.50 288 GLY A C 1
ATOM 2256 O O . GLY A 1 288 ? 1.841 2.881 -24.041 1.00 95.50 288 GLY A O 1
ATOM 2257 N N . SER A 1 289 ? -0.134 3.323 -25.014 1.00 94.75 289 SER A N 1
ATOM 2258 C CA . SER A 1 289 ? -0.986 2.677 -23.996 1.00 94.75 289 SER A CA 1
ATOM 2259 C C . SER A 1 289 ? -1.513 1.285 -24.364 1.00 94.75 289 SER A C 1
ATOM 2261 O O . SER A 1 289 ? -2.116 0.617 -23.534 1.00 94.75 289 SER A O 1
ATOM 2263 N N . SER A 1 290 ? -1.282 0.809 -25.593 1.00 94.00 290 SER A N 1
ATOM 2264 C CA . SER A 1 290 ? -1.670 -0.554 -25.981 1.00 94.00 290 SER A CA 1
ATOM 2265 C C . SER A 1 290 ? -0.853 -1.599 -25.220 1.00 94.00 290 SER A C 1
ATOM 2267 O O . SER A 1 290 ? 0.368 -1.470 -25.143 1.00 94.00 290 SER A O 1
ATOM 2269 N N . LEU A 1 291 ? -1.491 -2.681 -24.760 1.00 93.88 291 LEU A N 1
ATOM 2270 C CA . LEU A 1 291 ? -0.810 -3.829 -24.142 1.00 93.88 291 LEU A CA 1
ATOM 2271 C C . LEU A 1 291 ? 0.243 -4.460 -25.069 1.00 93.88 291 LEU A C 1
ATOM 2273 O O . LEU A 1 291 ? 1.246 -4.988 -24.600 1.00 93.88 291 LEU A O 1
ATOM 2277 N N . THR A 1 292 ? 0.074 -4.337 -26.390 1.00 94.12 292 THR A N 1
ATOM 2278 C CA . THR A 1 292 ? 1.059 -4.794 -27.388 1.00 94.12 292 THR A CA 1
ATOM 2279 C C . THR A 1 292 ? 2.379 -4.018 -27.344 1.00 94.12 292 THR A C 1
ATOM 2281 O O . THR A 1 292 ? 3.351 -4.442 -27.959 1.00 94.12 292 THR A O 1
ATOM 2284 N N . ASN A 1 293 ? 2.422 -2.877 -26.647 1.00 95.94 293 ASN A N 1
ATOM 2285 C CA . ASN A 1 293 ? 3.644 -2.105 -26.429 1.00 95.94 293 ASN A CA 1
ATOM 2286 C C . ASN A 1 293 ? 4.466 -2.615 -25.239 1.00 95.94 293 ASN A C 1
ATOM 2288 O O . ASN A 1 293 ? 5.569 -2.116 -25.016 1.00 95.94 293 ASN A O 1
ATOM 2292 N N . ALA A 1 294 ? 3.950 -3.568 -24.458 1.00 96.44 294 ALA A N 1
ATOM 2293 C CA . ALA A 1 294 ? 4.716 -4.191 -23.394 1.00 96.44 294 ALA A CA 1
ATOM 2294 C C . ALA A 1 294 ? 5.912 -4.941 -23.994 1.00 96.44 294 ALA A C 1
ATOM 2296 O O . ALA A 1 294 ? 5.762 -5.812 -24.847 1.00 96.44 294 ALA A O 1
ATOM 2297 N N . THR A 1 295 ? 7.115 -4.604 -23.540 1.00 95.12 295 THR A N 1
ATOM 2298 C CA . THR A 1 295 ? 8.353 -5.249 -23.988 1.00 95.12 295 THR A CA 1
ATOM 2299 C C . THR A 1 295 ? 9.200 -5.605 -22.784 1.00 95.12 295 THR A C 1
ATOM 2301 O O . THR A 1 295 ? 9.446 -4.731 -21.954 1.00 95.12 295 THR A O 1
ATOM 2304 N N . ALA A 1 296 ? 9.681 -6.848 -22.701 1.00 96.31 296 ALA A N 1
ATOM 2305 C CA . ALA A 1 296 ? 10.559 -7.286 -21.618 1.00 96.31 296 ALA A CA 1
ATOM 2306 C C . ALA A 1 296 ? 11.756 -6.330 -21.434 1.00 96.31 296 ALA A C 1
ATOM 2308 O O . ALA A 1 296 ? 12.404 -5.917 -22.396 1.00 96.31 296 ALA A O 1
ATOM 2309 N N . GLY A 1 297 ? 12.018 -5.943 -20.187 1.00 96.00 297 GLY A N 1
ATOM 2310 C CA . GLY A 1 297 ? 13.014 -4.941 -19.807 1.00 96.00 297 GLY A CA 1
ATOM 2311 C C . GLY A 1 297 ? 12.551 -3.483 -19.930 1.00 96.00 297 GLY A C 1
ATOM 2312 O O . GLY A 1 297 ? 13.220 -2.609 -19.367 1.00 96.00 297 GLY A O 1
ATOM 2313 N N . GLY A 1 298 ? 11.427 -3.227 -20.606 1.00 97.56 298 GLY A N 1
ATOM 2314 C CA . GLY A 1 298 ? 10.765 -1.926 -20.688 1.00 97.56 298 GLY A CA 1
ATOM 2315 C C . GLY A 1 298 ? 10.098 -1.515 -19.376 1.00 97.56 298 GLY A C 1
ATOM 2316 O O . GLY A 1 298 ? 10.032 -2.289 -18.417 1.00 97.56 298 GLY A O 1
ATOM 2317 N N . VAL A 1 299 ? 9.613 -0.278 -19.340 1.00 98.12 299 VAL A N 1
ATOM 2318 C CA . VAL A 1 299 ? 8.957 0.322 -18.175 1.00 98.12 299 VAL A CA 1
ATOM 2319 C C . VAL A 1 299 ? 7.462 0.452 -18.442 1.00 98.12 299 VAL A C 1
ATOM 2321 O O . VAL A 1 299 ? 7.049 0.876 -19.521 1.00 98.12 299 VAL A O 1
ATOM 2324 N N . ILE A 1 300 ? 6.660 0.095 -17.448 1.00 97.69 300 ILE A N 1
ATOM 2325 C CA . ILE A 1 3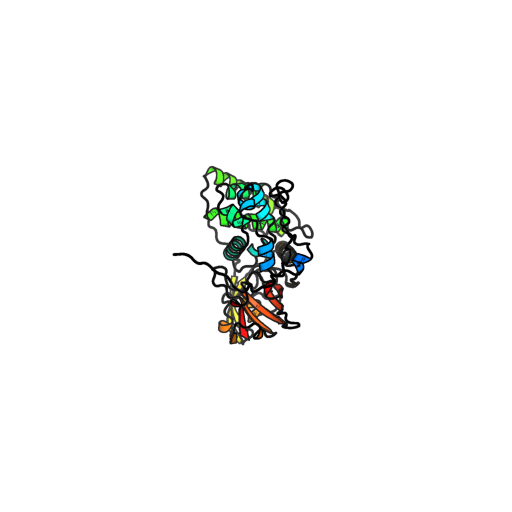00 ? 5.227 0.368 -17.402 1.00 97.69 300 ILE A CA 1
ATOM 2326 C C . ILE A 1 300 ? 4.967 1.483 -16.393 1.00 97.69 300 ILE A C 1
ATOM 2328 O O . ILE A 1 300 ? 5.566 1.507 -15.320 1.00 97.69 300 ILE A O 1
ATOM 2332 N N . TYR A 1 301 ? 4.071 2.393 -16.743 1.00 96.44 301 TYR A N 1
ATOM 2333 C CA . TYR A 1 301 ? 3.598 3.473 -15.897 1.00 96.44 301 TYR A CA 1
ATOM 2334 C C . TYR A 1 301 ? 2.087 3.327 -15.712 1.00 96.44 301 TYR A C 1
ATOM 2336 O O . TYR A 1 301 ? 1.344 3.323 -16.696 1.00 96.44 301 TYR A O 1
ATOM 2344 N N . TYR A 1 302 ? 1.656 3.196 -14.462 1.00 94.38 302 TYR A N 1
ATOM 2345 C CA . TYR A 1 302 ? 0.258 3.188 -14.051 1.00 94.38 302 TYR A CA 1
ATOM 2346 C C . TYR A 1 302 ? -0.141 4.635 -13.779 1.00 94.38 302 TYR A C 1
ATOM 2348 O O . TYR A 1 302 ? 0.176 5.201 -12.730 1.00 94.38 302 TYR A O 1
ATOM 2356 N N . THR A 1 303 ? -0.771 5.256 -14.769 1.00 88.06 303 THR A N 1
ATOM 2357 C CA . THR A 1 303 ? -1.337 6.592 -14.647 1.00 88.06 303 THR A CA 1
ATOM 2358 C C . THR A 1 303 ? -2.591 6.521 -13.800 1.00 88.06 303 THR A C 1
ATOM 2360 O O . THR A 1 303 ? -3.578 5.896 -14.188 1.00 88.06 303 THR A O 1
ATOM 2363 N N . ARG A 1 304 ? -2.564 7.236 -12.680 1.00 79.06 304 ARG A N 1
ATOM 2364 C CA . ARG A 1 304 ? -3.765 7.541 -11.917 1.00 79.06 304 ARG A CA 1
ATOM 2365 C C . ARG A 1 304 ? -4.151 8.995 -12.145 1.00 79.06 304 ARG A C 1
ATOM 2367 O O . ARG A 1 304 ? -3.302 9.882 -12.109 1.00 79.06 304 ARG A O 1
ATOM 2374 N N . THR A 1 305 ? -5.421 9.216 -12.467 1.00 69.44 305 THR A N 1
ATOM 2375 C CA . THR A 1 305 ? -6.012 10.559 -12.594 1.00 69.44 305 THR A CA 1
ATOM 2376 C C . THR A 1 305 ? -6.644 11.035 -11.289 1.00 69.44 305 THR A C 1
ATOM 2378 O O . THR A 1 305 ? -7.071 12.182 -11.207 1.00 69.44 305 THR A O 1
ATOM 2381 N N . ASP A 1 306 ? -6.737 10.150 -10.298 1.00 71.62 306 ASP A N 1
ATOM 2382 C CA . ASP A 1 306 ? -7.080 10.500 -8.927 1.00 71.62 306 ASP A CA 1
ATOM 2383 C C . ASP A 1 306 ? -5.843 11.020 -8.171 1.00 71.62 306 ASP A C 1
ATOM 2385 O O . ASP A 1 306 ? -4.734 11.099 -8.704 1.00 71.62 306 ASP A O 1
ATOM 2389 N N . SER A 1 307 ? -6.043 11.421 -6.920 1.00 67.12 307 SER A N 1
ATOM 2390 C CA . SER A 1 307 ? -4.989 11.953 -6.057 1.00 67.12 307 SER A CA 1
ATOM 2391 C C . SER A 1 307 ? -4.041 10.885 -5.491 1.00 67.12 307 SER A C 1
ATOM 2393 O O . SER A 1 307 ? -3.204 11.232 -4.666 1.00 67.12 307 SER A O 1
ATOM 2395 N N . LEU A 1 308 ? -4.149 9.611 -5.894 1.00 70.44 308 LEU A N 1
ATOM 2396 C CA . LEU A 1 308 ? -3.500 8.470 -5.224 1.00 70.44 308 LEU A CA 1
ATOM 2397 C C . LEU A 1 308 ? -2.096 8.145 -5.761 1.00 70.44 308 LEU A C 1
ATOM 2399 O O . LEU A 1 308 ? -1.568 7.063 -5.520 1.00 70.44 308 LEU A O 1
ATOM 2403 N N . GLY A 1 309 ? -1.487 9.080 -6.495 1.00 75.88 309 GLY A N 1
ATOM 2404 C CA . GLY A 1 309 ? -0.135 8.936 -7.030 1.00 75.88 309 GLY A CA 1
ATOM 2405 C C . GLY A 1 309 ? -0.032 7.908 -8.167 1.00 75.88 309 GLY A C 1
ATOM 2406 O O . GLY A 1 309 ? -0.809 6.970 -8.296 1.00 75.88 309 GLY A O 1
ATOM 2407 N N . SER A 1 310 ? 0.936 8.083 -9.063 1.00 89.50 310 SER A N 1
ATOM 2408 C CA . SER A 1 310 ? 1.193 7.093 -10.123 1.00 89.50 310 SER A CA 1
ATOM 2409 C C . SER A 1 310 ? 2.184 6.025 -9.661 1.00 89.50 310 SER A C 1
ATOM 2411 O O . SER A 1 310 ? 2.917 6.225 -8.694 1.00 89.50 310 SER A O 1
ATOM 2413 N N . HIS A 1 311 ? 2.256 4.911 -10.391 1.00 94.38 311 HIS A N 1
ATOM 2414 C CA . HIS A 1 311 ? 3.178 3.809 -10.092 1.00 94.38 311 HIS A CA 1
ATOM 2415 C C . HIS A 1 311 ? 3.985 3.383 -11.310 1.00 94.38 311 HIS A C 1
ATOM 2417 O O . HIS A 1 311 ? 3.572 3.586 -12.453 1.00 94.38 311 HIS A O 1
ATOM 2423 N N . VAL A 1 312 ? 5.156 2.792 -11.075 1.00 95.81 312 VAL A N 1
ATOM 2424 C CA . VAL A 1 312 ? 6.093 2.412 -12.134 1.00 95.81 312 VAL A CA 1
ATOM 2425 C C . VAL A 1 312 ? 6.595 0.991 -11.917 1.00 95.81 312 VAL A C 1
ATOM 2427 O O . VAL A 1 312 ? 6.980 0.605 -10.818 1.00 95.81 312 VAL A O 1
ATOM 2430 N N . GLY A 1 313 ? 6.646 0.203 -12.983 1.00 97.38 313 GLY A N 1
ATOM 2431 C CA . GLY A 1 313 ? 7.168 -1.157 -12.941 1.00 97.38 313 GLY A CA 1
ATOM 2432 C C . GLY A 1 313 ? 8.065 -1.475 -14.123 1.00 97.38 313 GLY A C 1
ATOM 2433 O O . GLY A 1 313 ? 8.137 -0.738 -15.107 1.00 97.38 313 GLY A O 1
ATOM 2434 N N . VAL A 1 314 ? 8.742 -2.612 -14.035 1.00 98.44 314 VAL A N 1
ATOM 2435 C CA . VAL A 1 314 ? 9.507 -3.195 -15.136 1.00 98.44 314 VAL A CA 1
ATOM 2436 C C . VAL A 1 314 ? 8.696 -4.331 -15.731 1.00 98.44 314 VAL A C 1
ATOM 2438 O O . VAL A 1 314 ? 8.299 -5.245 -15.011 1.00 98.44 314 VAL A O 1
ATOM 2441 N N . VAL A 1 315 ? 8.500 -4.318 -17.045 1.00 98.38 315 VAL A N 1
ATOM 2442 C CA . VAL A 1 315 ? 7.938 -5.472 -17.751 1.00 98.38 315 VAL A CA 1
ATOM 2443 C C . VAL A 1 315 ? 8.971 -6.595 -17.706 1.00 98.38 315 VAL A C 1
ATOM 2445 O O . VAL A 1 315 ? 10.042 -6.492 -18.303 1.00 98.38 315 VAL A O 1
ATOM 2448 N N . HIS A 1 316 ? 8.678 -7.661 -16.971 1.00 97.81 316 HIS A N 1
ATOM 2449 C CA . HIS A 1 316 ? 9.551 -8.821 -16.858 1.00 97.81 316 HIS A CA 1
ATOM 2450 C C . HIS A 1 316 ? 9.383 -9.772 -18.046 1.00 97.81 316 HIS A C 1
ATOM 2452 O O . HIS A 1 316 ? 10.379 -10.153 -18.661 1.00 97.81 316 HIS A O 1
ATOM 2458 N N . SER A 1 317 ? 8.142 -10.123 -18.392 1.00 97.06 317 SER A N 1
ATOM 2459 C CA . SER A 1 317 ? 7.827 -11.006 -19.519 1.00 97.06 317 SER A CA 1
ATOM 2460 C C . SER A 1 317 ? 6.447 -10.703 -20.110 1.00 97.06 317 SER A C 1
ATOM 2462 O O . SER A 1 317 ? 5.598 -10.096 -19.459 1.00 97.06 317 SER A O 1
ATOM 2464 N N . THR A 1 318 ? 6.243 -11.115 -21.362 1.00 94.88 318 THR A N 1
ATOM 2465 C CA . THR A 1 318 ? 4.982 -10.961 -22.116 1.00 94.88 318 THR A CA 1
ATOM 2466 C C . THR A 1 318 ? 4.531 -12.293 -22.733 1.00 94.88 318 THR A C 1
ATOM 2468 O O . THR A 1 318 ? 3.990 -12.335 -23.838 1.00 94.88 318 THR A O 1
ATOM 2471 N N . ASN A 1 319 ? 4.853 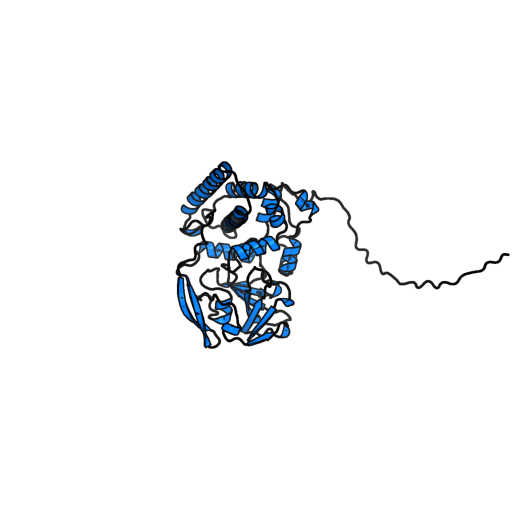-13.407 -22.070 1.00 89.25 319 ASN A N 1
ATOM 2472 C CA . ASN A 1 319 ? 4.650 -14.758 -22.595 1.00 89.25 319 ASN A CA 1
ATOM 2473 C C . ASN A 1 319 ? 3.247 -15.281 -22.268 1.00 89.25 319 ASN A C 1
ATOM 2475 O O . ASN A 1 319 ? 2.688 -14.976 -21.219 1.00 89.25 319 ASN A O 1
ATOM 2479 N N . GLY A 1 320 ? 2.693 -16.116 -23.153 1.00 80.56 320 GLY A N 1
ATOM 2480 C CA . GLY A 1 320 ? 1.425 -16.809 -22.894 1.00 80.56 320 GLY A CA 1
ATOM 2481 C C . GLY A 1 320 ? 0.214 -15.880 -22.751 1.00 80.56 320 GLY A C 1
ATOM 2482 O O . GLY A 1 320 ? -0.735 -16.234 -22.066 1.00 80.56 320 GLY A O 1
ATOM 2483 N N . GLY A 1 321 ? 0.258 -14.684 -23.351 1.00 83.81 321 GLY A N 1
ATOM 2484 C CA . GLY A 1 321 ? -0.811 -13.685 -23.241 1.00 83.81 321 GLY A CA 1
ATOM 2485 C C . GLY A 1 321 ? -0.826 -12.907 -21.920 1.00 83.81 321 GLY A C 1
ATOM 2486 O O . GLY A 1 321 ? -1.667 -12.028 -21.757 1.00 83.81 321 GLY A O 1
ATOM 2487 N N . LYS A 1 322 ? 0.114 -13.180 -21.008 1.00 92.06 322 LYS A N 1
ATOM 2488 C CA . LYS A 1 322 ? 0.239 -12.504 -19.713 1.00 92.06 322 LYS A CA 1
ATOM 2489 C C . LYS A 1 322 ? 1.382 -11.497 -19.734 1.00 92.06 322 LYS A C 1
ATOM 2491 O O . LYS A 1 322 ? 2.433 -11.749 -20.323 1.00 92.06 322 LYS A O 1
ATOM 2496 N N . ILE A 1 323 ? 1.186 -10.361 -19.068 1.00 96.50 323 ILE A N 1
ATOM 2497 C CA . ILE A 1 323 ? 2.229 -9.352 -18.857 1.00 96.50 323 ILE A CA 1
ATOM 2498 C C . ILE A 1 323 ? 2.626 -9.403 -17.386 1.00 96.50 323 ILE A C 1
ATOM 2500 O O . ILE A 1 323 ? 1.866 -8.985 -16.511 1.00 96.50 323 ILE A O 1
ATOM 2504 N N . ILE A 1 324 ? 3.828 -9.916 -17.131 1.00 97.69 324 ILE A N 1
ATOM 2505 C CA . ILE A 1 324 ? 4.391 -10.024 -15.786 1.00 97.69 324 ILE A CA 1
ATOM 2506 C C . ILE A 1 324 ? 5.231 -8.788 -15.507 1.00 97.69 324 ILE A C 1
ATOM 2508 O O . ILE A 1 324 ? 6.127 -8.446 -16.284 1.00 97.69 324 ILE A O 1
ATOM 2512 N N . ILE A 1 325 ? 4.963 -8.137 -14.383 1.00 98.00 325 ILE A N 1
ATOM 2513 C CA . ILE A 1 325 ? 5.617 -6.912 -13.937 1.00 98.00 325 ILE A CA 1
ATOM 2514 C C . ILE A 1 325 ? 6.449 -7.203 -12.693 1.00 98.00 325 ILE A C 1
ATOM 2516 O O . ILE A 1 325 ? 6.091 -8.045 -11.876 1.00 98.00 325 ILE A O 1
ATOM 2520 N N . ARG A 1 326 ? 7.571 -6.496 -12.554 1.00 98.38 326 ARG A N 1
ATOM 2521 C CA . ARG A 1 326 ? 8.316 -6.368 -11.299 1.00 98.38 326 ARG A CA 1
ATOM 2522 C C . ARG A 1 326 ? 8.251 -4.926 -10.832 1.00 98.38 326 ARG A C 1
ATOM 2524 O O . ARG A 1 326 ? 8.688 -4.034 -11.566 1.00 98.38 326 ARG A O 1
ATOM 2531 N N . SER A 1 327 ? 7.741 -4.690 -9.632 1.00 96.81 327 SER A N 1
ATOM 2532 C CA . SER A 1 327 ? 7.684 -3.347 -9.054 1.00 96.81 327 SER A CA 1
ATOM 2533 C C . SER A 1 327 ? 7.778 -3.371 -7.537 1.00 96.81 327 SER A C 1
ATOM 2535 O O . SER A 1 327 ? 7.286 -4.290 -6.887 1.00 96.81 327 SER A O 1
ATOM 2537 N N . LYS A 1 328 ? 8.439 -2.351 -6.989 1.00 96.50 328 LYS A N 1
ATOM 2538 C CA . LYS A 1 328 ? 8.512 -2.090 -5.551 1.00 96.50 328 LYS A CA 1
ATOM 2539 C C . LYS A 1 328 ? 7.222 -1.417 -5.102 1.00 96.50 328 LYS A C 1
ATOM 2541 O O . LYS A 1 328 ? 6.876 -0.400 -5.687 1.00 96.50 328 LYS A O 1
ATOM 2546 N N . MET A 1 329 ? 6.546 -1.960 -4.100 1.00 93.44 329 MET A N 1
ATOM 2547 C CA . MET A 1 329 ? 5.297 -1.401 -3.576 1.00 93.44 329 MET A CA 1
ATOM 2548 C C . MET A 1 329 ? 5.604 -0.546 -2.349 1.00 93.44 329 MET A C 1
ATOM 2550 O O . MET A 1 329 ? 6.215 -1.080 -1.429 1.00 93.44 329 MET A O 1
ATOM 2554 N N . GLY A 1 330 ? 5.242 0.743 -2.355 1.00 88.44 330 GLY A N 1
ATOM 2555 C CA . GLY A 1 330 ? 5.387 1.679 -1.225 1.00 88.44 330 GLY A CA 1
ATOM 2556 C C . GLY A 1 330 ? 6.567 1.384 -0.299 1.00 88.44 330 GLY A C 1
ATOM 2557 O O . GLY A 1 330 ? 7.716 1.340 -0.758 1.00 88.44 330 GLY A O 1
ATOM 2558 N N . ILE A 1 331 ? 6.273 1.105 0.976 1.00 87.00 331 ILE A N 1
ATOM 2559 C CA . ILE A 1 331 ? 7.236 0.546 1.943 1.00 87.00 331 ILE A CA 1
ATOM 2560 C C . ILE A 1 331 ? 7.312 -0.992 1.901 1.00 87.00 331 ILE A C 1
ATOM 2562 O O . ILE A 1 331 ? 8.351 -1.550 2.253 1.00 87.00 331 ILE A O 1
ATOM 2566 N N . GLY A 1 332 ? 6.283 -1.662 1.373 1.00 91.44 332 GLY A N 1
ATOM 2567 C CA . GLY A 1 332 ? 6.198 -3.116 1.179 1.00 91.44 332 GLY A CA 1
ATOM 2568 C C . GLY A 1 332 ? 7.236 -3.731 0.215 1.00 91.44 332 GLY A C 1
ATOM 2569 O O . GLY A 1 332 ? 8.209 -3.088 -0.185 1.00 91.44 332 GLY A O 1
ATOM 2570 N N . PRO A 1 333 ? 7.103 -5.009 -0.168 1.00 96.94 333 PRO A N 1
ATOM 2571 C CA . PRO A 1 333 ? 8.149 -5.725 -0.900 1.00 96.94 333 PRO A CA 1
ATOM 2572 C C . PRO A 1 333 ? 8.362 -5.254 -2.349 1.00 96.94 333 PRO A C 1
ATOM 2574 O O . PRO A 1 333 ? 7.529 -4.599 -2.984 1.00 96.94 333 PRO A O 1
ATOM 2577 N N . LEU A 1 334 ? 9.500 -5.663 -2.916 1.00 98.31 334 LEU A N 1
ATOM 2578 C CA . LEU A 1 334 ? 9.649 -5.791 -4.364 1.00 98.31 334 LEU A CA 1
ATOM 2579 C C . LEU A 1 334 ? 8.967 -7.085 -4.796 1.00 98.31 334 LEU A C 1
ATOM 2581 O O . LEU A 1 334 ? 9.423 -8.169 -4.435 1.00 98.31 334 LEU A O 1
ATOM 2585 N N . ALA A 1 335 ? 7.927 -6.974 -5.614 1.00 98.25 335 ALA A N 1
ATOM 2586 C CA . ALA A 1 335 ? 7.124 -8.114 -6.026 1.00 98.25 335 ALA A CA 1
ATOM 2587 C C . ALA A 1 335 ? 7.109 -8.295 -7.544 1.00 98.25 335 ALA A C 1
ATOM 2589 O O . ALA A 1 335 ? 7.221 -7.339 -8.319 1.00 98.25 335 ALA A O 1
ATOM 2590 N N . GLN A 1 336 ? 6.951 -9.547 -7.958 1.00 98.12 336 GLN A N 1
ATOM 2591 C CA . GLN A 1 336 ? 6.605 -9.951 -9.308 1.00 98.12 336 GLN A CA 1
ATOM 2592 C C . GLN A 1 336 ? 5.135 -10.362 -9.343 1.00 98.12 336 GLN A C 1
ATOM 2594 O O . GLN A 1 336 ? 4.736 -11.238 -8.586 1.00 98.12 336 GLN A O 1
ATOM 2599 N N . HIS A 1 337 ? 4.346 -9.768 -10.228 1.00 96.56 337 HIS A N 1
ATOM 2600 C CA . HIS A 1 337 ? 2.908 -10.023 -10.316 1.00 96.56 337 HIS A CA 1
ATOM 2601 C C . HIS A 1 337 ? 2.397 -9.762 -11.738 1.00 96.56 337 HIS A C 1
ATOM 2603 O O . HIS A 1 337 ? 3.075 -9.128 -12.552 1.00 96.56 337 HIS A O 1
ATOM 2609 N N . GLU A 1 338 ? 1.197 -10.242 -12.058 1.00 95.56 338 GLU A N 1
ATOM 2610 C CA . GLU A 1 338 ? 0.525 -9.860 -13.303 1.00 95.56 338 GLU A CA 1
ATOM 2611 C C . GLU A 1 338 ? 0.080 -8.395 -13.253 1.00 95.56 338 GLU A C 1
ATOM 2613 O O . GLU A 1 338 ? -0.201 -7.841 -12.189 1.00 95.56 338 GLU A O 1
ATOM 2618 N N . ILE A 1 339 ? -0.000 -7.755 -14.415 1.00 94.62 339 ILE A N 1
ATOM 2619 C CA . ILE A 1 339 ? -0.352 -6.333 -14.545 1.00 94.62 339 ILE A CA 1
ATOM 2620 C C . ILE A 1 339 ? -1.670 -5.950 -13.844 1.00 94.62 339 ILE A C 1
ATOM 2622 O O . ILE A 1 339 ? -1.761 -4.871 -13.266 1.00 94.62 339 ILE A O 1
ATOM 2626 N N . GLN A 1 340 ? -2.659 -6.850 -13.844 1.00 93.50 340 GLN A N 1
ATOM 2627 C CA . GLN A 1 340 ? -3.993 -6.639 -13.262 1.00 93.50 340 GLN A CA 1
ATOM 2628 C C . GLN A 1 340 ? -4.059 -6.947 -11.757 1.00 93.50 340 GLN A C 1
ATOM 2630 O O . GLN A 1 340 ? -5.085 -6.715 -11.130 1.00 93.50 340 GLN A O 1
ATOM 2635 N N . MET A 1 341 ? -2.970 -7.460 -11.176 1.00 92.94 341 MET A N 1
ATOM 2636 C CA . MET A 1 341 ? -2.846 -7.728 -9.737 1.00 92.94 341 MET A CA 1
ATOM 2637 C C . MET A 1 341 ? -2.255 -6.550 -8.961 1.00 92.94 341 MET A C 1
ATOM 2639 O O . MET A 1 341 ? -2.053 -6.639 -7.755 1.00 92.94 341 MET A O 1
ATOM 2643 N N . CYS A 1 342 ? -1.914 -5.460 -9.646 1.00 93.56 342 CYS A N 1
ATOM 2644 C CA . CYS A 1 342 ? -1.341 -4.285 -9.010 1.00 93.56 342 CYS A CA 1
ATOM 2645 C C . CYS A 1 342 ? -2.447 -3.438 -8.352 1.00 93.56 342 CYS A C 1
ATOM 2647 O O . CYS A 1 342 ? -3.399 -3.105 -9.057 1.00 93.56 342 CYS A O 1
ATOM 2649 N N . PRO A 1 343 ? -2.301 -2.972 -7.096 1.00 92.75 343 PRO A N 1
ATOM 2650 C CA . PRO A 1 343 ? -3.279 -2.062 -6.476 1.00 92.75 343 PRO A CA 1
ATOM 2651 C C . PRO A 1 343 ? -3.423 -0.717 -7.212 1.00 92.75 343 PRO A C 1
ATOM 2653 O O . PRO A 1 343 ? -4.411 -0.003 -7.065 1.00 92.75 343 PRO A O 1
ATOM 2656 N N . TYR A 1 344 ? -2.453 -0.373 -8.063 1.00 92.62 344 TYR A N 1
ATOM 2657 C CA . TYR A 1 344 ? -2.495 0.805 -8.932 1.00 92.62 344 TYR A CA 1
ATOM 2658 C C . TYR A 1 344 ? -3.225 0.580 -10.264 1.00 92.62 344 TYR A C 1
ATOM 2660 O O . TYR A 1 344 ? -3.288 1.488 -11.095 1.00 92.62 344 TYR A O 1
ATOM 2668 N N . TYR A 1 345 ? -3.734 -0.626 -10.518 1.00 91.81 345 TYR A N 1
ATOM 2669 C CA . TYR A 1 345 ? -4.413 -0.955 -11.763 1.00 91.81 345 TYR A CA 1
ATOM 2670 C C . TYR A 1 345 ? -5.864 -0.452 -11.751 1.00 91.81 345 TYR A C 1
ATOM 2672 O O . TYR A 1 345 ? -6.695 -0.925 -10.986 1.00 91.81 345 TYR A O 1
ATOM 2680 N N . LEU A 1 346 ? -6.172 0.480 -12.658 1.00 83.81 346 LEU A N 1
ATOM 2681 C CA . LEU A 1 346 ? -7.517 1.042 -12.871 1.00 83.81 346 LEU A CA 1
ATOM 2682 C C . LEU A 1 346 ? -8.143 0.595 -14.204 1.00 83.81 346 LEU A C 1
ATOM 2684 O O . LEU A 1 346 ? -9.043 1.242 -14.737 1.00 83.81 346 LEU A O 1
ATOM 2688 N N . GLY A 1 347 ? -7.624 -0.481 -14.795 1.00 86.50 347 GLY A N 1
ATOM 2689 C CA . GLY A 1 347 ? -7.959 -0.891 -16.156 1.00 86.50 347 GLY A CA 1
ATOM 2690 C C . GLY A 1 347 ? -6.920 -0.460 -17.195 1.00 86.50 347 GLY A C 1
ATOM 2691 O O . GLY A 1 347 ? -6.041 0.370 -16.957 1.00 86.50 347 GLY A O 1
ATOM 2692 N N . ASN A 1 348 ? -7.047 -1.013 -18.403 1.00 84.94 348 ASN A N 1
ATOM 2693 C CA . ASN A 1 348 ? -6.065 -0.832 -19.479 1.00 84.94 348 ASN A CA 1
ATOM 2694 C C . ASN A 1 348 ? -5.874 0.630 -19.924 1.00 84.94 348 ASN A C 1
ATOM 2696 O O . ASN A 1 348 ? -4.811 0.982 -20.432 1.00 84.94 348 ASN A O 1
ATOM 2700 N N . GLY A 1 349 ? -6.883 1.488 -19.736 1.00 82.88 349 GLY A N 1
ATOM 2701 C CA . GLY A 1 349 ? -6.813 2.909 -20.095 1.00 82.88 349 GLY A CA 1
ATOM 2702 C C . GLY A 1 349 ? -5.791 3.711 -19.281 1.00 82.88 349 GLY A C 1
ATOM 2703 O O . GLY A 1 349 ? -5.305 4.731 -19.766 1.00 82.88 349 GLY A O 1
ATOM 2704 N N . GLY A 1 350 ? -5.427 3.232 -18.086 1.00 86.94 350 GLY A N 1
ATOM 2705 C CA . GLY A 1 350 ? -4.450 3.867 -17.198 1.00 86.94 350 GLY A CA 1
ATOM 2706 C C . GLY A 1 350 ? -3.001 3.434 -17.434 1.00 86.94 350 GLY A C 1
ATOM 2707 O O . GLY A 1 350 ? -2.133 3.783 -16.645 1.00 86.94 350 GLY A O 1
ATOM 2708 N N . LEU A 1 351 ? -2.705 2.654 -18.477 1.00 94.56 351 LEU A N 1
ATOM 2709 C CA . LEU A 1 351 ? -1.372 2.084 -18.682 1.00 94.56 351 LEU A CA 1
ATOM 2710 C C . LEU A 1 351 ? -0.596 2.814 -19.776 1.00 94.56 351 LEU A C 1
ATOM 2712 O O . LEU A 1 351 ? -1.116 3.077 -20.862 1.00 94.56 351 LEU A O 1
ATOM 2716 N N . ILE A 1 352 ? 0.682 3.099 -19.525 1.00 96.62 352 ILE A N 1
ATOM 2717 C CA . ILE A 1 352 ? 1.600 3.655 -20.525 1.00 96.62 352 ILE A CA 1
ATOM 2718 C C . ILE A 1 352 ? 2.916 2.877 -20.508 1.00 96.62 352 ILE A C 1
ATOM 2720 O O . ILE A 1 352 ? 3.537 2.698 -19.464 1.00 96.62 352 ILE A O 1
ATOM 2724 N N . PHE A 1 353 ? 3.374 2.454 -21.683 1.00 97.88 353 PHE A N 1
ATOM 2725 C CA . PHE A 1 353 ? 4.608 1.694 -21.862 1.00 97.88 353 PHE A CA 1
ATOM 2726 C C . PHE A 1 353 ? 5.741 2.567 -22.401 1.00 97.88 353 PHE A C 1
ATOM 2728 O O . PHE A 1 353 ? 5.522 3.475 -23.212 1.00 97.88 353 PHE A O 1
ATOM 2735 N N . TYR A 1 354 ? 6.962 2.258 -21.970 1.00 98.38 354 TYR A N 1
ATOM 2736 C CA . TYR A 1 354 ? 8.191 2.973 -22.293 1.00 98.38 354 TYR A CA 1
ATOM 2737 C C . TYR A 1 354 ? 9.357 1.999 -22.536 1.00 98.38 354 TYR A C 1
ATOM 2739 O O . TYR A 1 354 ? 9.385 0.911 -21.952 1.00 98.38 354 TYR A O 1
ATOM 2747 N N . LYS A 1 355 ? 10.355 2.398 -23.340 1.00 95.31 355 LYS A N 1
ATOM 2748 C CA . LYS A 1 355 ? 11.603 1.631 -23.522 1.00 95.31 355 LYS A CA 1
ATOM 2749 C C . LYS A 1 355 ? 12.875 2.453 -23.494 1.00 95.31 355 LYS A C 1
ATOM 2751 O O . LYS A 1 355 ? 12.834 3.676 -23.755 1.00 95.31 355 LYS A O 1
#

Secondary structure (DSSP, 8-state):
----------------------------TTSSEETTEEPPSS-TTSHHHHH--HHHHHHHTPPPHHHHHHS-HHHHHHHHHT-GGGGGGTSSSSHHHHHHHHHHH-HHHHHHHHSTTHHHHHHHHHHHS---SS--TT--HHHHHHHHHHHHHHHHTT----HHHHHHHHHHHHHHHHHHHTTHHHH-SS-S---SS-------EEEEEEE-TTS-EEEEEEES----HHHHHHHHHHHHHH-TTSEEEE---SS--HHHHHHT--STT---B-S---TTTTTPPEEESSGGG--TT-EEEE--SSSS--EEEEEEE-GGG--EEEEE-SSS-EEEEEGGGSTT---GGGEEEE-

Sequence (355 aa):
MKKSAAVFTTIILSLVLGFTASANGNTGSCDQIENDRYSYEVGISDESWMEMTYTEKVEAYSISQEILEDMTTQQLVQAVMDYPFLVDLTLFNTLEEGYAHVLSCSNALRELEKRTDGFMTLIEYYENMPVPIKEEEGDISIIKLTFAEILISNMADKVTVSEKQLDELIKVIDQKDDQKALASELYGTESNLRIAGMQVYRAEFTSHTVKSLKGVNVSVIHYLSDLSTAQKNQENIAYSQAYPQATILGTATTMYNCASYAMVNRSTSNIYWLNNLSPTAAGYTRLGSSLTNATAGGVIYYTRTDSLGSHVGVVHSTNGGKIIIRSKMGIGPLAQHEIQMCPYYLGNGGLIFYK

pLDDT: mean 84.19, std 19.19, range [28.25, 98.44]

Radius of gyration: 25.07 Å; chains: 1; bounding box: 97×39×69 Å

Organism: NCBI:txid2763669